Protein AF-A0A179G528-F1 (afdb_monomer_lite)

pLDDT: mean 75.56, std 23.36, range [28.17, 98.5]

Sequence (346 aa):
MASQLLRKSDIVSVAGIASIVPSKMVKKRRLSAPAGPSPSPPGAAVSSSETTTTDTPSPPTSSSTSIDAKLFERAEKLARMTMELKIHKVMMQTNDLARGYQELTRKMESNESFHKQHQERMEKIRSDILSTKENLQKHLQSTAGDGLDLREYQKEVVAVKSSMSDVRTLVDELVDKVDQLPTLAEAKAVLAGVTAQREACEAAAAVCEDHTALRTGQFTLDFYDVVLTSLEFCHKSIQTRIQETIKSTRRWHHDHKSTTLDDGKFTANYLKKQSKRDPRMAVYIQKALHRRIRRRGRASTPEPRSLEEFCRDVSWEDVTRTVEDVLVRRVEATVRSLSQSSRELP

Structure (mmCIF, N/CA/C/O backbone):
data_AF-A0A179G528-F1
#
_entry.id   AF-A0A179G528-F1
#
loop_
_atom_site.group_PDB
_atom_site.id
_atom_site.type_symbol
_atom_site.label_atom_id
_atom_site.label_alt_id
_atom_site.label_comp_id
_atom_site.label_asym_id
_atom_site.label_entity_id
_atom_site.label_seq_id
_atom_site.pdbx_PDB_ins_code
_atom_site.Cartn_x
_atom_site.Cartn_y
_atom_site.Cartn_z
_atom_site.occupancy
_atom_site.B_iso_or_equiv
_atom_site.auth_seq_id
_atom_site.auth_comp_id
_atom_site.auth_asym_id
_atom_site.auth_atom_id
_atom_site.pdbx_PDB_model_num
ATOM 1 N N . MET A 1 1 ? 38.687 -39.294 26.445 1.00 40.62 1 MET A N 1
ATOM 2 C CA . MET A 1 1 ? 39.887 -38.774 25.745 1.00 40.62 1 MET A CA 1
ATOM 3 C C . MET A 1 1 ? 39.428 -37.788 24.677 1.00 40.62 1 MET A C 1
ATOM 5 O O . MET A 1 1 ? 38.361 -38.035 24.138 1.00 40.62 1 MET A O 1
ATOM 9 N N . ALA A 1 2 ? 40.204 -36.724 24.411 1.00 40.81 2 ALA A N 1
ATOM 10 C CA . ALA A 1 2 ? 39.915 -35.606 23.485 1.00 40.81 2 ALA A CA 1
ATOM 11 C C . ALA A 1 2 ? 38.604 -34.831 23.800 1.00 40.81 2 ALA A C 1
ATOM 13 O O . ALA A 1 2 ? 37.513 -35.291 23.494 1.00 40.81 2 ALA A O 1
ATOM 14 N N . SER A 1 3 ? 38.615 -33.735 24.571 1.00 40.22 3 SER A N 1
ATOM 15 C CA . SER A 1 3 ? 39.191 -32.397 24.277 1.00 40.22 3 SER A CA 1
ATOM 16 C C . SER A 1 3 ? 38.466 -31.708 23.113 1.00 40.22 3 SER A C 1
ATOM 18 O O . SER A 1 3 ? 38.674 -32.048 21.957 1.00 40.22 3 SER A O 1
ATOM 20 N N . GLN A 1 4 ? 37.480 -30.852 23.399 1.00 44.62 4 GLN A N 1
ATOM 21 C CA . GLN A 1 4 ? 37.658 -29.394 23.546 1.00 44.62 4 GLN A CA 1
ATOM 22 C C . GLN A 1 4 ? 38.362 -28.720 22.357 1.00 44.62 4 GLN A C 1
ATOM 24 O O . GLN A 1 4 ? 39.576 -28.829 22.216 1.00 44.62 4 GLN A O 1
ATOM 29 N N . LEU A 1 5 ? 37.627 -27.878 21.622 1.00 50.41 5 LEU A N 1
ATOM 30 C CA . LEU A 1 5 ? 38.201 -26.683 21.001 1.00 50.41 5 LEU A CA 1
ATOM 31 C C . LEU A 1 5 ? 37.191 -25.527 21.014 1.00 50.41 5 LEU A C 1
ATOM 33 O O . LEU A 1 5 ? 36.008 -25.701 20.737 1.00 50.41 5 LEU A O 1
ATOM 37 N N . LEU A 1 6 ? 37.686 -24.351 21.397 1.00 45.53 6 LEU A N 1
ATOM 38 C CA . LEU A 1 6 ? 36.919 -23.184 21.821 1.00 45.53 6 LEU A CA 1
ATOM 39 C C . LEU A 1 6 ? 37.270 -21.982 20.928 1.00 45.53 6 LEU A C 1
ATOM 41 O O . LEU A 1 6 ? 38.420 -21.548 20.927 1.00 45.53 6 LEU A O 1
ATOM 45 N N . ARG A 1 7 ? 36.290 -21.411 20.217 1.00 51.66 7 ARG A N 1
ATOM 46 C CA . ARG A 1 7 ? 36.322 -20.061 19.604 1.00 51.66 7 ARG A CA 1
ATOM 47 C C . ARG A 1 7 ? 34.880 -19.529 19.684 1.00 51.66 7 ARG A C 1
ATOM 49 O O . ARG A 1 7 ? 34.000 -20.199 19.161 1.00 51.66 7 ARG A O 1
ATOM 56 N N . LYS A 1 8 ? 34.494 -18.547 20.513 1.00 45.19 8 LYS A N 1
ATOM 57 C CA . LYS A 1 8 ? 34.957 -17.150 20.718 1.00 45.19 8 LYS A CA 1
ATOM 58 C C . LYS A 1 8 ? 34.880 -16.279 19.453 1.00 45.19 8 LYS A C 1
ATOM 60 O O . LYS A 1 8 ? 35.194 -16.769 18.375 1.00 45.19 8 LYS A O 1
ATOM 65 N N . SER A 1 9 ? 34.502 -15.014 19.701 1.00 36.97 9 SER A N 1
ATOM 66 C CA . SER A 1 9 ? 34.316 -13.866 18.788 1.00 36.97 9 SER A CA 1
ATOM 67 C C . SER A 1 9 ? 33.169 -13.984 17.753 1.00 36.97 9 SER A C 1
ATOM 69 O O . SER A 1 9 ? 33.037 -15.006 17.095 1.00 36.97 9 SER A O 1
ATOM 71 N N . ASP A 1 10 ? 32.274 -13.001 17.555 1.00 39.12 10 ASP A N 1
ATOM 72 C CA . ASP A 1 10 ? 32.049 -11.725 18.264 1.00 39.12 10 ASP A CA 1
ATOM 73 C C . ASP A 1 10 ? 30.564 -11.314 18.270 1.00 39.12 10 ASP A C 1
ATOM 75 O O . ASP A 1 10 ? 29.828 -11.550 17.312 1.00 39.12 10 ASP A O 1
ATOM 79 N N . ILE A 1 11 ? 30.136 -10.646 19.347 1.00 39.56 11 ILE A N 1
ATOM 80 C CA . ILE A 1 11 ? 28.816 -10.008 19.461 1.00 39.56 11 ILE A CA 1
ATOM 81 C C . ILE A 1 11 ? 28.981 -8.526 19.114 1.00 39.56 11 ILE A C 1
ATOM 83 O O . ILE A 1 11 ? 29.415 -7.736 19.952 1.00 39.56 11 ILE A O 1
ATOM 87 N N . VAL A 1 12 ? 28.606 -8.130 17.896 1.00 44.34 12 VAL A N 1
ATOM 88 C CA . VAL A 1 12 ? 28.502 -6.706 17.540 1.00 44.34 12 VAL A CA 1
ATOM 89 C C . VAL A 1 12 ? 27.128 -6.191 17.958 1.00 44.34 12 VAL A C 1
ATOM 91 O O . VAL A 1 12 ? 26.107 -6.473 17.333 1.00 44.34 12 VAL A O 1
ATOM 94 N N . SER A 1 13 ? 27.120 -5.434 19.052 1.00 37.50 13 SER A N 1
ATOM 95 C CA . SER A 1 13 ? 25.942 -4.744 19.570 1.00 37.50 13 SER A CA 1
ATOM 96 C C . SER A 1 13 ? 25.556 -3.577 18.656 1.00 37.50 13 SER A C 1
ATOM 98 O O . SER A 1 13 ? 26.308 -2.609 18.540 1.00 37.50 13 SER A O 1
ATOM 100 N N . VAL A 1 14 ? 24.374 -3.636 18.037 1.00 41.28 14 VAL A N 1
ATOM 101 C CA . VAL A 1 14 ? 23.768 -2.480 17.355 1.00 41.28 14 VAL A CA 1
ATOM 102 C C . VAL A 1 14 ? 22.802 -1.803 18.323 1.00 41.28 14 VAL A C 1
ATOM 104 O O . VAL A 1 14 ? 21.618 -2.128 18.398 1.00 41.28 14 VAL A O 1
ATOM 107 N N . ALA A 1 15 ? 23.342 -0.868 19.101 1.00 38.69 15 ALA A N 1
ATOM 108 C CA . ALA A 1 15 ? 22.567 0.000 19.972 1.00 38.69 15 ALA A CA 1
ATOM 109 C C . ALA A 1 15 ? 22.149 1.283 19.233 1.00 38.69 15 ALA A C 1
ATOM 111 O O . ALA A 1 15 ? 22.990 1.982 18.674 1.00 38.69 15 ALA A O 1
ATOM 112 N N . GLY A 1 16 ? 20.860 1.627 19.320 1.00 33.53 16 GLY A N 1
ATOM 113 C CA . GLY A 1 16 ? 20.329 2.945 18.956 1.00 33.53 16 GLY A CA 1
ATOM 114 C C . GLY A 1 16 ? 19.601 3.015 17.610 1.00 33.53 16 GLY A C 1
ATOM 115 O O . GLY A 1 16 ? 20.216 3.017 16.554 1.00 33.53 16 GLY A O 1
ATOM 116 N N . ILE A 1 17 ? 18.277 3.193 17.649 1.00 40.16 17 ILE A N 1
ATOM 117 C CA . ILE A 1 17 ? 17.610 4.511 17.575 1.00 40.16 17 ILE A CA 1
ATOM 118 C C . ILE A 1 17 ? 16.098 4.263 17.721 1.00 40.16 17 ILE A C 1
ATOM 120 O O . ILE A 1 17 ? 15.436 3.790 16.803 1.00 40.16 17 ILE A O 1
ATOM 124 N N . ALA A 1 18 ? 15.544 4.597 18.887 1.00 38.84 18 ALA A N 1
ATOM 125 C CA . ALA A 1 18 ? 14.106 4.778 19.094 1.00 38.84 18 ALA A CA 1
ATOM 126 C C . ALA A 1 18 ? 13.901 5.671 20.327 1.00 38.84 18 ALA A C 1
ATOM 128 O O . ALA A 1 18 ? 13.707 5.196 21.444 1.00 38.84 18 ALA A O 1
ATOM 129 N N . SER A 1 19 ? 14.015 6.986 20.130 1.00 39.97 19 SER A N 1
ATOM 130 C CA . SER A 1 19 ? 13.745 7.966 21.184 1.00 39.97 19 SER A CA 1
ATOM 131 C C . SER A 1 19 ? 12.245 7.993 21.482 1.00 39.97 19 SER A C 1
ATOM 133 O O . SER A 1 19 ? 11.462 8.498 20.678 1.00 39.97 19 SER A O 1
ATOM 135 N N . ILE A 1 20 ? 11.838 7.443 22.628 1.00 41.81 20 ILE A N 1
ATOM 136 C CA . ILE A 1 20 ? 10.483 7.607 23.164 1.00 41.81 20 ILE A CA 1
ATOM 137 C C . ILE A 1 20 ? 10.551 8.607 24.315 1.00 41.81 20 ILE A C 1
ATOM 139 O O . ILE A 1 20 ? 11.218 8.390 25.326 1.00 41.81 20 ILE A O 1
ATOM 143 N N . VAL A 1 21 ? 9.846 9.722 24.134 1.00 44.84 21 VAL A N 1
ATOM 144 C CA . VAL A 1 21 ? 9.767 10.833 25.086 1.00 44.84 21 VAL A CA 1
ATOM 145 C C . VAL A 1 21 ? 9.200 10.347 26.431 1.00 44.84 21 VAL A C 1
ATOM 147 O O . VAL A 1 21 ? 8.114 9.762 26.447 1.00 44.84 21 VAL A O 1
ATOM 150 N N . PRO A 1 22 ? 9.856 10.624 27.575 1.00 40.09 22 PRO A N 1
ATOM 151 C CA . PRO A 1 22 ? 9.298 10.302 28.882 1.00 40.09 22 PRO A CA 1
ATOM 152 C C . PRO A 1 22 ? 8.120 11.234 29.191 1.00 40.09 22 PRO A C 1
ATOM 154 O O . PRO A 1 22 ? 8.294 12.403 29.547 1.00 40.09 22 PRO A O 1
ATOM 157 N N . SER A 1 23 ? 6.898 10.712 29.061 1.00 39.03 23 SER A N 1
ATOM 158 C CA . SER A 1 23 ? 5.691 11.439 29.457 1.00 39.03 23 SER A CA 1
ATOM 159 C C . SER A 1 23 ? 5.701 11.672 30.971 1.00 39.03 23 SER A C 1
ATOM 161 O O . SER A 1 23 ? 5.813 10.734 31.764 1.00 39.03 23 SER A O 1
ATOM 163 N N . LYS A 1 24 ? 5.652 12.944 31.380 1.00 40.12 24 LYS A N 1
ATOM 164 C CA . LYS A 1 24 ? 5.907 13.366 32.763 1.00 40.12 24 LYS A CA 1
ATOM 165 C C . LYS A 1 24 ? 4.856 12.801 33.722 1.00 40.12 24 LYS A C 1
ATOM 167 O O . LYS A 1 24 ? 3.661 13.041 33.558 1.00 40.12 24 LYS A O 1
ATOM 172 N N . MET A 1 25 ? 5.314 12.136 34.785 1.00 40.50 25 MET A N 1
ATOM 173 C CA . MET A 1 25 ? 4.463 11.696 35.894 1.00 40.50 25 MET A CA 1
ATOM 174 C C . MET A 1 25 ? 3.761 12.890 36.554 1.00 40.50 25 MET A C 1
ATOM 176 O O . MET A 1 25 ? 4.361 13.631 37.337 1.00 40.50 25 MET A O 1
ATOM 180 N N . VAL A 1 26 ? 2.463 13.048 36.300 1.00 38.59 26 VAL A N 1
ATOM 181 C CA . VAL A 1 26 ? 1.625 13.990 37.047 1.00 38.59 26 VAL A CA 1
ATOM 182 C C . VAL A 1 26 ? 1.403 13.430 38.454 1.00 38.59 26 VAL A C 1
ATOM 184 O O . VAL A 1 26 ? 0.552 12.567 38.667 1.00 38.59 26 VAL A O 1
ATOM 187 N N . LYS A 1 27 ? 2.156 13.948 39.436 1.00 49.03 27 LYS A N 1
ATOM 188 C CA . LYS A 1 27 ? 1.890 13.757 40.873 1.00 49.03 27 LYS A CA 1
ATOM 189 C C . LYS A 1 27 ? 0.546 14.398 41.239 1.00 49.03 27 LYS A C 1
ATOM 191 O O . LYS A 1 27 ? 0.488 15.519 41.745 1.00 49.03 27 LYS A O 1
ATOM 196 N N . LYS A 1 28 ? -0.554 13.688 40.986 1.00 38.75 28 LYS A N 1
ATOM 197 C CA . LYS A 1 28 ? -1.896 14.127 41.375 1.00 38.75 28 LYS A CA 1
ATOM 198 C C . LYS A 1 28 ? -2.074 13.881 42.876 1.00 38.75 28 LYS A C 1
ATOM 200 O O . LYS A 1 28 ? -2.350 12.761 43.297 1.00 38.75 28 LYS A O 1
ATOM 205 N N . ARG A 1 29 ? -1.873 14.937 43.677 1.00 41.38 29 ARG A N 1
ATOM 206 C CA . ARG A 1 29 ? -2.201 14.970 45.114 1.00 41.38 29 ARG A CA 1
ATOM 207 C C . ARG A 1 29 ? -3.609 14.395 45.314 1.00 41.38 29 ARG A C 1
ATOM 209 O O . ARG A 1 29 ? -4.565 14.954 44.779 1.00 41.38 29 ARG A O 1
ATOM 216 N N . ARG A 1 30 ? -3.742 13.305 46.074 1.00 38.69 30 ARG A N 1
ATOM 217 C CA . ARG A 1 30 ? -5.044 12.872 46.591 1.00 38.69 30 ARG A CA 1
ATOM 218 C C . ARG A 1 30 ? -5.291 13.563 47.924 1.00 38.69 30 ARG A C 1
ATOM 220 O O . ARG A 1 30 ? -4.516 13.398 48.860 1.00 38.69 30 ARG A O 1
ATOM 227 N N . LEU A 1 31 ? -6.354 14.359 47.952 1.00 35.50 31 LEU A N 1
ATOM 228 C CA . LEU A 1 31 ? -6.952 14.897 49.166 1.00 35.50 31 LEU A CA 1
ATOM 229 C C . LEU A 1 31 ? -7.658 13.775 49.943 1.00 35.50 31 LEU A C 1
ATOM 231 O O . LEU A 1 31 ? -8.072 12.768 49.365 1.00 35.50 31 LEU A O 1
ATOM 235 N N . SER A 1 32 ? -7.764 13.977 51.250 1.00 45.88 32 SER A N 1
ATOM 236 C CA . SER A 1 32 ? -8.315 13.054 52.243 1.00 45.88 32 SER A CA 1
ATOM 237 C C . SER A 1 32 ? -9.825 12.827 52.099 1.00 45.88 32 SER A C 1
ATOM 239 O O . SER A 1 32 ? -10.557 13.774 51.825 1.00 45.88 32 SER A O 1
ATOM 241 N N . ALA A 1 33 ? -10.292 11.607 52.387 1.00 37.06 33 ALA A N 1
ATOM 242 C CA . ALA A 1 33 ? -11.662 11.271 52.817 1.00 37.06 33 ALA A CA 1
ATOM 243 C C . ALA A 1 33 ? -11.648 9.851 53.458 1.00 37.06 33 ALA A C 1
ATOM 245 O O . ALA A 1 33 ? -10.638 9.157 53.314 1.00 37.06 33 ALA A O 1
ATOM 246 N N . PRO A 1 34 ? -12.664 9.435 54.239 1.00 42.09 34 PRO A N 1
ATOM 247 C CA . PRO A 1 34 ? -12.419 8.956 55.602 1.00 42.09 34 PRO A CA 1
ATOM 248 C C . PRO A 1 34 ? -12.374 7.429 55.767 1.00 42.09 34 PRO A C 1
ATOM 250 O O . PRO A 1 34 ? -12.892 6.673 54.948 1.00 42.09 34 PRO A O 1
ATOM 253 N N . ALA A 1 35 ? -11.790 6.982 56.883 1.00 41.09 35 ALA A N 1
ATOM 254 C CA . ALA A 1 35 ? -11.783 5.580 57.290 1.00 41.09 35 ALA A CA 1
ATOM 255 C C . ALA A 1 35 ? -13.168 5.135 57.800 1.00 41.09 35 ALA A C 1
ATOM 257 O O . ALA A 1 35 ? -13.710 5.728 58.732 1.00 41.09 35 ALA A O 1
ATOM 258 N N . GLY A 1 36 ? -13.714 4.072 57.204 1.00 33.41 36 GLY A N 1
ATOM 259 C CA . GLY A 1 36 ? -14.852 3.318 57.742 1.00 33.41 36 GLY A CA 1
ATOM 260 C C . GLY A 1 36 ? -14.381 2.153 58.631 1.00 33.41 36 GLY A C 1
ATOM 261 O O . GLY A 1 36 ? -13.267 1.663 58.435 1.00 33.41 36 GLY A O 1
ATOM 262 N N . PRO A 1 37 ? -15.188 1.705 59.610 1.00 47.19 37 PRO A N 1
ATOM 263 C CA . PRO A 1 37 ? -14.759 0.725 60.608 1.00 47.19 37 PRO A CA 1
ATOM 264 C C . PRO A 1 37 ? -14.758 -0.720 60.082 1.00 47.19 37 PRO A C 1
ATOM 266 O O . PRO A 1 37 ? -15.692 -1.149 59.407 1.00 47.19 37 PRO A O 1
ATOM 269 N N . SER A 1 38 ? -13.737 -1.490 60.470 1.00 38.28 38 SER A N 1
ATOM 270 C CA . SER A 1 38 ? -13.685 -2.952 60.312 1.00 38.28 38 SER A CA 1
ATOM 271 C C . SER A 1 38 ? -14.146 -3.650 61.601 1.00 38.28 38 SER A C 1
ATOM 273 O O . SER A 1 38 ? -13.770 -3.191 62.681 1.00 38.28 38 SER A O 1
ATOM 275 N N . PRO A 1 39 ? -14.906 -4.760 61.529 1.00 45.81 39 PRO A N 1
ATOM 276 C CA . PRO A 1 39 ? -15.220 -5.598 62.688 1.00 45.81 39 PRO A CA 1
ATOM 277 C C . PRO A 1 39 ? -14.053 -6.527 63.098 1.00 45.81 39 PRO A C 1
ATOM 279 O O . PRO A 1 39 ? -13.103 -6.726 62.340 1.00 45.81 39 PRO A O 1
ATOM 282 N N . SER A 1 40 ? -14.149 -7.052 64.326 1.00 43.50 40 SER A N 1
ATOM 283 C CA . SER A 1 40 ? -13.097 -7.696 65.145 1.00 43.50 40 SER A CA 1
ATOM 284 C C . SER A 1 40 ? -12.765 -9.166 64.801 1.00 43.50 40 SER A C 1
ATOM 286 O O . SER A 1 40 ? -13.459 -9.785 63.994 1.00 43.50 40 SER A O 1
ATOM 288 N N . PRO A 1 41 ? -11.732 -9.759 65.444 1.00 48.97 41 PRO A N 1
ATOM 289 C CA . PRO A 1 41 ? -11.989 -10.677 66.580 1.00 48.97 41 PRO A CA 1
ATOM 290 C C . PRO A 1 41 ? -11.006 -10.508 67.783 1.00 48.97 41 PRO A C 1
ATOM 292 O O . PRO A 1 41 ? -10.099 -9.681 67.701 1.00 48.97 41 PRO A O 1
ATOM 295 N N . PRO A 1 42 ? -11.206 -11.200 68.935 1.00 48.00 42 PRO A N 1
ATOM 296 C CA . PRO A 1 42 ? -10.698 -10.751 70.244 1.00 48.00 42 PRO A CA 1
ATOM 297 C C . PRO A 1 42 ? -9.454 -11.489 70.789 1.00 48.00 42 PRO A C 1
ATOM 299 O O . PRO A 1 42 ? -9.209 -12.647 70.461 1.00 48.00 42 PRO A O 1
ATOM 302 N N . GLY A 1 43 ? -8.737 -10.849 71.724 1.00 34.62 43 GLY A N 1
ATOM 303 C CA . GLY A 1 43 ? -7.673 -11.460 72.535 1.00 34.62 43 GLY A CA 1
ATOM 304 C C . GLY A 1 43 ? -7.113 -10.510 73.610 1.00 34.62 43 GLY A C 1
ATOM 305 O O . GLY A 1 43 ? -7.068 -9.307 73.378 1.00 34.62 43 GLY A O 1
ATOM 306 N N . ALA A 1 44 ? -6.667 -11.079 74.743 1.00 34.72 44 ALA A N 1
ATOM 307 C CA . ALA A 1 44 ? -6.260 -10.432 76.012 1.00 34.72 44 ALA A CA 1
ATOM 308 C C . ALA A 1 44 ? -7.416 -9.720 76.774 1.00 34.72 44 ALA A C 1
ATOM 310 O O . ALA A 1 44 ? -8.148 -8.937 76.184 1.00 34.72 44 ALA A O 1
ATOM 311 N N . ALA A 1 45 ? -7.768 -10.039 78.030 1.00 38.56 45 ALA A N 1
ATOM 312 C CA . ALA A 1 45 ? -7.015 -10.297 79.279 1.00 38.56 45 ALA A CA 1
ATOM 313 C C . ALA A 1 45 ? -6.663 -9.016 80.070 1.00 38.56 45 ALA A C 1
ATOM 315 O O . ALA A 1 45 ? -6.545 -7.947 79.485 1.00 38.56 45 ALA A O 1
ATOM 316 N N . VAL A 1 46 ? -6.462 -9.176 81.393 1.00 38.44 46 VAL A N 1
ATOM 317 C CA . VAL A 1 46 ? -6.309 -8.129 82.440 1.00 38.44 46 VAL A CA 1
ATOM 318 C C . VAL A 1 46 ? -7.664 -7.464 82.788 1.00 38.44 46 VAL A C 1
ATOM 320 O O . VAL A 1 46 ? -8.224 -6.740 81.980 1.00 38.44 46 VAL A O 1
ATOM 323 N N . SER A 1 47 ? -8.375 -7.838 83.862 1.00 34.44 47 SER A N 1
ATOM 324 C CA . SER A 1 47 ? -8.069 -7.784 85.312 1.00 34.44 47 SER A CA 1
ATOM 325 C C . SER A 1 47 ? -8.167 -6.380 85.920 1.00 34.44 47 SER A C 1
ATOM 327 O O . SER A 1 47 ? -7.296 -5.553 85.674 1.00 34.44 47 SER A O 1
ATOM 329 N N . SER A 1 48 ? -9.170 -6.165 86.783 1.00 33.03 48 SER A N 1
ATOM 330 C CA . SER A 1 48 ? -8.970 -5.787 88.197 1.00 33.03 48 SER A CA 1
ATOM 331 C C . SER A 1 48 ? -10.294 -5.725 88.979 1.00 33.03 48 SER A C 1
ATOM 333 O O . SER A 1 48 ? -11.365 -5.581 88.393 1.00 33.03 48 SER A O 1
ATOM 335 N N . SER A 1 49 ? -10.175 -5.895 90.298 1.00 37.00 49 SER A N 1
ATOM 336 C CA . SER A 1 49 ? -11.206 -5.900 91.357 1.00 37.00 49 SER A CA 1
ATOM 337 C C . SER A 1 49 ? -11.965 -4.542 91.476 1.00 37.00 49 SER A C 1
ATOM 339 O O . SER A 1 49 ? -11.641 -3.608 90.752 1.00 37.00 49 SER A O 1
ATOM 341 N N . GLU A 1 50 ? -12.975 -4.318 92.336 1.00 38.12 50 GLU A N 1
ATOM 342 C CA . GLU A 1 50 ? -13.100 -4.771 93.734 1.00 38.12 50 GLU A CA 1
ATOM 343 C C . GLU A 1 50 ? -14.482 -4.470 94.374 1.00 38.12 50 GLU A C 1
ATOM 345 O O . GLU A 1 50 ? -15.049 -3.413 94.116 1.00 38.12 50 GLU A O 1
ATOM 350 N N . THR A 1 51 ? -14.940 -5.336 95.303 1.00 35.22 51 THR A N 1
ATOM 351 C CA . THR A 1 51 ? -15.955 -5.091 96.380 1.00 35.22 51 THR A CA 1
ATOM 352 C C . THR A 1 51 ? -17.405 -4.679 95.988 1.00 35.22 51 THR A C 1
ATOM 354 O O . THR A 1 51 ? -17.647 -4.118 94.932 1.00 35.22 51 THR A O 1
ATOM 357 N N . THR A 1 52 ? -18.479 -4.960 96.754 1.00 31.50 52 THR A N 1
ATOM 358 C CA . THR A 1 52 ? -18.613 -5.295 98.195 1.00 31.50 52 THR A CA 1
ATOM 359 C C . THR A 1 52 ? -19.904 -6.094 98.505 1.00 31.50 52 THR A C 1
ATOM 361 O O . THR A 1 52 ? -20.857 -6.052 97.734 1.00 31.50 52 THR A O 1
ATOM 364 N N . THR A 1 53 ? -19.948 -6.715 99.696 1.00 34.28 53 THR A N 1
ATOM 365 C CA . THR A 1 53 ? -21.138 -7.116 100.497 1.00 34.28 53 THR A CA 1
ATOM 366 C C . THR A 1 53 ? -22.186 -8.070 99.905 1.00 34.28 53 THR A C 1
ATOM 368 O O . THR A 1 53 ? -23.168 -7.668 99.287 1.00 34.28 53 THR A O 1
ATOM 371 N N . THR A 1 54 ? -22.059 -9.338 100.299 1.00 44.31 54 THR A N 1
ATOM 372 C CA . THR A 1 54 ? -23.181 -10.189 100.723 1.00 44.31 54 THR A CA 1
ATOM 373 C C . THR A 1 54 ? -23.922 -9.559 101.906 1.00 44.31 54 THR A C 1
ATOM 375 O O . THR A 1 54 ? -23.268 -9.202 102.882 1.00 44.31 54 THR A O 1
ATOM 378 N N . ASP A 1 55 ? -25.257 -9.540 101.882 1.00 35.72 55 ASP A N 1
ATOM 379 C CA . ASP A 1 55 ? -26.063 -9.699 103.101 1.00 35.72 55 ASP A CA 1
ATOM 380 C C . ASP A 1 55 ? -27.469 -10.246 102.777 1.00 35.72 55 ASP A C 1
ATOM 382 O O . ASP A 1 55 ? -27.953 -10.096 101.654 1.00 35.72 55 ASP A O 1
ATOM 386 N N . THR A 1 56 ? -28.106 -10.932 103.731 1.00 55.12 56 THR A N 1
ATOM 387 C CA . THR A 1 56 ? -29.392 -11.646 103.544 1.00 55.12 56 THR A CA 1
ATOM 388 C C . THR A 1 56 ? -30.471 -11.081 104.464 1.00 55.12 56 THR A C 1
ATOM 390 O O . THR A 1 56 ? -30.230 -10.969 105.663 1.00 55.12 56 THR A O 1
ATOM 393 N N . PRO A 1 57 ? -31.685 -10.797 103.953 1.00 48.81 57 PRO A N 1
ATOM 394 C CA . PRO A 1 57 ? -32.869 -11.280 104.679 1.00 48.81 57 PRO A CA 1
ATOM 395 C C . PRO A 1 57 ? -34.093 -11.651 103.804 1.00 48.81 57 PRO A C 1
ATOM 397 O O . PRO A 1 57 ? -34.550 -10.880 102.964 1.00 48.81 57 PRO A O 1
ATOM 400 N N . SER A 1 58 ? -34.706 -12.803 104.104 1.00 46.66 58 SER A N 1
ATOM 401 C CA . SER A 1 58 ? -36.170 -13.038 103.997 1.00 46.66 58 SER A CA 1
ATOM 402 C C . SER A 1 58 ? -36.906 -12.195 105.073 1.00 46.66 58 SER A C 1
ATOM 404 O O . SER A 1 58 ? -36.207 -11.716 105.966 1.00 46.66 58 SER A O 1
ATOM 406 N N . PRO A 1 59 ? -38.256 -12.045 105.148 1.00 68.31 59 PRO A N 1
ATOM 407 C CA . PRO A 1 59 ? -39.377 -12.763 104.500 1.00 68.31 59 PRO A CA 1
ATOM 408 C C . PRO A 1 59 ? -40.331 -11.716 103.815 1.00 68.31 59 PRO A C 1
ATOM 410 O O . PRO A 1 59 ? -39.776 -10.739 103.316 1.00 68.31 59 PRO A O 1
ATOM 413 N N . PRO A 1 60 ? -41.694 -11.781 103.755 1.00 57.38 60 PRO A N 1
ATOM 414 C CA . PRO A 1 60 ? -42.665 -12.838 104.082 1.00 57.38 60 PRO A CA 1
ATOM 415 C C . PRO A 1 60 ? -43.774 -13.122 103.038 1.00 57.38 60 PRO A C 1
ATOM 417 O O . PRO A 1 60 ? -43.989 -12.406 102.065 1.00 57.38 60 PRO A O 1
ATOM 420 N N . THR A 1 61 ? -44.552 -14.170 103.319 1.00 61.28 61 THR A N 1
ATOM 421 C CA . THR A 1 61 ? -45.817 -14.533 102.659 1.00 61.28 61 THR A CA 1
ATOM 422 C C . THR A 1 61 ? -46.984 -13.665 103.155 1.00 61.28 61 THR A C 1
ATOM 424 O O . THR A 1 61 ? -47.200 -13.638 104.366 1.00 61.28 61 THR A O 1
ATOM 427 N N . SER A 1 62 ? -47.782 -13.049 102.260 1.00 51.78 62 SER A N 1
ATOM 428 C CA . SER A 1 62 ? -49.276 -13.009 102.277 1.00 51.78 62 SER A CA 1
ATOM 429 C C . SER A 1 62 ? -49.898 -11.914 101.379 1.00 51.78 62 SER A C 1
ATOM 431 O O . SER A 1 62 ? -49.490 -10.760 101.415 1.00 51.78 62 SER A O 1
ATOM 433 N N . SER A 1 63 ? -50.969 -12.282 100.658 1.00 51.69 63 SER A N 1
ATOM 434 C CA . SER A 1 63 ? -52.027 -11.414 100.080 1.00 51.69 63 SER A CA 1
ATOM 435 C C . SER A 1 63 ? -51.643 -10.216 99.174 1.00 51.69 63 SER A C 1
ATOM 437 O O . SER A 1 63 ? -51.730 -9.066 99.600 1.00 51.69 63 SER A O 1
ATOM 439 N N . SER A 1 64 ? -51.382 -10.459 97.877 1.00 50.00 64 SER A N 1
ATOM 440 C CA . SER A 1 64 ? -51.250 -9.396 96.845 1.00 50.00 64 SER A CA 1
ATOM 441 C C . SER A 1 64 ? -51.738 -9.759 95.426 1.00 50.00 64 SER A C 1
ATOM 443 O O . SER A 1 64 ? -51.384 -9.076 94.464 1.00 50.00 64 SER A O 1
ATOM 445 N N . THR A 1 65 ? -52.587 -10.782 95.255 1.00 55.44 65 THR A N 1
ATOM 446 C CA . THR A 1 65 ? -52.914 -11.375 93.932 1.00 55.44 65 THR A CA 1
ATOM 447 C C . THR A 1 65 ? -53.483 -10.417 92.869 1.00 55.44 65 THR A C 1
ATOM 449 O O . THR A 1 65 ? -53.447 -10.745 91.685 1.00 55.44 65 THR A O 1
ATOM 452 N N . SER A 1 66 ? -53.980 -9.231 93.241 1.00 55.53 66 SER A N 1
ATOM 453 C CA . SER A 1 66 ? -54.467 -8.204 92.301 1.00 55.53 66 SER A CA 1
ATOM 454 C C . SER A 1 66 ? -53.427 -7.145 91.898 1.00 55.53 66 SER A C 1
ATOM 456 O O . SER A 1 66 ? -53.611 -6.471 90.882 1.00 55.53 66 SER A O 1
ATOM 458 N N . ILE A 1 67 ? -52.340 -6.986 92.662 1.00 60.53 67 ILE A N 1
ATOM 459 C CA . ILE A 1 67 ? -51.264 -6.021 92.372 1.00 60.53 67 ILE A CA 1
ATOM 460 C C . ILE A 1 67 ? -50.264 -6.642 91.388 1.00 60.53 67 ILE A C 1
ATOM 462 O O . ILE A 1 67 ? -49.874 -5.994 90.412 1.00 60.53 67 ILE A O 1
ATOM 466 N N . ASP A 1 68 ? -49.942 -7.925 91.574 1.00 70.12 68 ASP A N 1
ATOM 467 C CA . ASP A 1 68 ? -49.028 -8.673 90.705 1.00 70.12 68 ASP A CA 1
ATOM 468 C C . ASP A 1 68 ? -49.531 -8.781 89.257 1.00 70.12 68 ASP A C 1
ATOM 470 O O . ASP A 1 68 ? -48.743 -8.655 88.322 1.00 70.12 68 ASP A O 1
ATOM 474 N N . ALA A 1 69 ? -50.846 -8.910 89.039 1.00 80.94 69 ALA A N 1
ATOM 475 C CA . ALA A 1 69 ? -51.425 -9.011 87.695 1.00 80.94 69 ALA A CA 1
ATOM 476 C C . ALA A 1 69 ? -51.107 -7.788 86.805 1.00 80.94 69 ALA A C 1
ATOM 478 O O . ALA A 1 69 ? -50.753 -7.942 85.636 1.00 80.94 69 ALA A O 1
ATOM 479 N N . LYS A 1 70 ? -51.161 -6.570 87.365 1.00 84.81 70 LYS A N 1
ATOM 480 C CA . LYS A 1 70 ? -50.847 -5.325 86.634 1.00 84.81 70 LYS A CA 1
ATOM 481 C C . LYS A 1 70 ? -49.347 -5.153 86.385 1.00 84.81 70 LYS A C 1
ATOM 483 O O . LYS A 1 70 ? -48.949 -4.596 85.361 1.00 84.81 70 LYS A O 1
ATOM 488 N N . LEU A 1 71 ? -48.508 -5.620 87.313 1.00 89.94 71 LEU A N 1
ATOM 489 C CA . LEU A 1 71 ? -47.055 -5.650 87.124 1.00 89.94 71 LEU A CA 1
ATOM 490 C C . LEU A 1 71 ? -46.669 -6.656 86.033 1.00 89.94 71 LEU A C 1
ATOM 492 O O . LEU A 1 71 ? -45.846 -6.332 85.177 1.00 89.94 71 LEU A O 1
ATOM 496 N N . PHE A 1 72 ? -47.317 -7.823 86.011 1.00 91.56 72 PHE A N 1
ATOM 497 C CA . PHE A 1 72 ? -47.126 -8.846 84.988 1.00 91.56 72 PHE A CA 1
ATOM 498 C C . PHE A 1 72 ? -47.542 -8.350 83.597 1.00 91.56 72 PHE A C 1
ATOM 500 O O . PHE A 1 72 ? -46.737 -8.419 82.674 1.00 91.56 72 PHE A O 1
ATOM 507 N N . GLU A 1 73 ? -48.727 -7.747 83.448 1.00 92.94 73 GLU A N 1
ATOM 508 C CA . GLU A 1 73 ? -49.179 -7.150 82.177 1.00 92.94 73 GLU A CA 1
ATOM 509 C C . GLU A 1 73 ? -48.192 -6.080 81.663 1.00 92.94 73 GLU A C 1
ATOM 511 O O . GLU A 1 73 ? -47.853 -6.031 80.475 1.00 92.94 73 GLU A O 1
ATOM 516 N N . ARG A 1 74 ? -47.659 -5.243 82.566 1.00 94.06 74 ARG A N 1
ATOM 517 C CA . ARG A 1 74 ? -46.641 -4.236 82.231 1.00 94.06 74 ARG A CA 1
ATOM 518 C C . ARG A 1 74 ? -45.317 -4.874 81.800 1.00 94.06 74 ARG A C 1
ATOM 520 O O . ARG A 1 74 ? -44.714 -4.398 80.836 1.00 94.06 74 ARG A O 1
ATOM 527 N N . ALA A 1 75 ? -44.868 -5.926 82.483 1.00 94.81 75 ALA A N 1
ATOM 528 C CA . ALA A 1 75 ? -43.661 -6.671 82.128 1.00 94.81 75 ALA A CA 1
ATOM 529 C C . ALA A 1 75 ? -43.816 -7.387 80.776 1.00 94.81 75 ALA A C 1
ATOM 531 O O . ALA A 1 75 ? -42.920 -7.321 79.937 1.00 94.81 75 ALA A O 1
ATOM 532 N N . GLU A 1 76 ? -44.977 -7.985 80.518 1.00 94.38 76 GLU A N 1
ATOM 533 C CA . GLU A 1 76 ? -45.310 -8.657 79.262 1.00 94.38 76 GLU A CA 1
ATOM 534 C C . GLU A 1 76 ? -45.374 -7.660 78.088 1.00 94.38 76 GLU A C 1
ATOM 536 O O . GLU A 1 76 ? -44.816 -7.906 77.016 1.00 94.38 76 GLU A O 1
ATOM 541 N N . LYS A 1 77 ? -45.968 -6.475 78.296 1.00 96.88 77 LYS A N 1
ATOM 542 C CA . LYS A 1 77 ? -45.949 -5.373 77.319 1.00 96.88 77 LYS A CA 1
ATOM 543 C C . LYS A 1 77 ? -44.529 -4.869 77.041 1.00 96.88 77 LYS A C 1
ATOM 545 O O . LYS A 1 77 ? -44.192 -4.613 75.885 1.00 96.88 77 LYS A O 1
ATOM 550 N N . LEU A 1 78 ? -43.686 -4.754 78.070 1.00 97.00 78 LEU A N 1
ATOM 551 C CA . LEU A 1 78 ? -42.278 -4.377 77.909 1.00 97.00 78 LEU A CA 1
ATOM 552 C C . LEU A 1 78 ? -41.488 -5.457 77.152 1.00 97.00 78 LEU A C 1
ATOM 554 O O . LEU A 1 78 ? -40.666 -5.123 76.297 1.00 97.00 78 LEU A O 1
ATOM 558 N N . ALA A 1 79 ? -41.763 -6.738 77.412 1.00 96.81 79 ALA A N 1
ATOM 559 C CA . ALA A 1 79 ? -41.165 -7.865 76.702 1.00 96.81 79 ALA A CA 1
ATOM 560 C C . ALA A 1 79 ? -41.558 -7.873 75.215 1.00 96.81 79 ALA A C 1
ATOM 562 O O . ALA A 1 79 ? -40.670 -7.986 74.368 1.00 96.81 79 ALA A O 1
ATOM 563 N N . ARG A 1 80 ? -42.843 -7.648 74.889 1.00 97.31 80 ARG A N 1
ATOM 564 C CA . ARG A 1 80 ? -43.328 -7.461 73.506 1.00 97.31 80 ARG A CA 1
ATOM 565 C C . ARG A 1 80 ? -42.597 -6.322 72.794 1.00 97.31 80 ARG A C 1
ATOM 567 O O . ARG A 1 80 ? -41.955 -6.561 71.777 1.00 97.31 80 ARG A O 1
ATOM 574 N N . MET A 1 81 ? -42.580 -5.123 73.379 1.00 97.81 81 MET A N 1
ATOM 575 C CA . MET A 1 81 ? -41.886 -3.962 72.800 1.00 97.81 81 MET A CA 1
ATOM 576 C C . MET A 1 81 ? -40.375 -4.213 72.621 1.00 97.81 81 MET A C 1
ATOM 578 O O . MET A 1 81 ? -39.779 -3.831 71.615 1.00 97.81 81 MET A O 1
ATOM 582 N N . THR A 1 82 ? -39.740 -4.905 73.572 1.00 97.69 82 THR A N 1
ATOM 583 C CA . THR A 1 82 ? -38.321 -5.293 73.480 1.00 97.69 82 THR A CA 1
ATOM 584 C C . THR A 1 82 ? -38.079 -6.309 72.361 1.00 97.69 82 THR A C 1
ATOM 586 O O . THR A 1 82 ? -37.050 -6.248 71.686 1.00 97.69 82 THR A O 1
ATOM 589 N N . MET A 1 83 ? -39.008 -7.243 72.147 1.00 97.69 83 MET A N 1
ATOM 590 C CA . MET A 1 83 ? -38.954 -8.212 71.053 1.00 97.69 83 MET A CA 1
ATOM 591 C C . MET A 1 83 ? -39.142 -7.529 69.695 1.00 97.69 83 MET A C 1
ATOM 593 O O . MET A 1 83 ? -38.345 -7.773 68.795 1.00 97.69 83 MET A O 1
ATOM 597 N N . GLU A 1 84 ? -40.106 -6.618 69.562 1.00 97.69 84 GLU A N 1
ATOM 598 C CA . GLU A 1 84 ? -40.327 -5.817 68.350 1.00 97.69 84 GLU A CA 1
ATOM 599 C C . GLU A 1 84 ? -39.094 -4.977 67.983 1.00 97.69 84 GLU A C 1
ATOM 601 O O . GLU A 1 84 ? -38.638 -5.018 66.841 1.00 97.69 84 GLU A O 1
ATOM 606 N N . LEU A 1 85 ? -38.477 -4.294 68.957 1.00 97.69 85 LEU A N 1
ATOM 607 C CA . LEU A 1 85 ? -37.228 -3.548 68.750 1.00 97.69 85 LEU A CA 1
ATOM 608 C C . LEU A 1 85 ? -36.070 -4.458 68.306 1.00 97.69 85 LEU A C 1
ATOM 610 O O . LEU A 1 85 ? -35.290 -4.083 67.426 1.00 97.69 85 LEU A O 1
ATOM 614 N N . LYS A 1 86 ? -35.958 -5.668 68.873 1.00 97.81 86 LYS A N 1
ATOM 615 C CA . LYS A 1 86 ? -34.964 -6.669 68.448 1.00 97.81 86 LYS A CA 1
ATOM 616 C C . LYS A 1 86 ? -35.232 -7.164 67.024 1.00 97.81 86 LYS A C 1
ATOM 618 O O . LYS A 1 86 ? -34.293 -7.216 66.235 1.00 97.81 86 LYS A O 1
ATOM 623 N N . ILE A 1 87 ? -36.485 -7.467 66.676 1.00 98.12 87 ILE A N 1
ATOM 624 C CA . ILE A 1 87 ? -36.889 -7.880 65.322 1.00 98.12 87 ILE A CA 1
ATOM 625 C C . ILE A 1 87 ? -36.581 -6.769 64.317 1.00 98.12 87 ILE A C 1
ATOM 627 O O . ILE A 1 87 ? -35.965 -7.038 63.290 1.00 98.12 87 ILE A O 1
ATOM 631 N N . HIS A 1 88 ? -36.924 -5.516 64.625 1.00 98.06 88 HIS A N 1
ATOM 632 C CA . HIS A 1 88 ? -36.640 -4.382 63.746 1.00 98.06 88 HIS A CA 1
ATOM 633 C C . HIS A 1 88 ? -35.130 -4.178 63.544 1.00 98.06 88 HIS A C 1
ATOM 635 O O . HIS A 1 88 ? -34.683 -3.944 62.422 1.00 98.06 88 HIS A O 1
ATOM 641 N N . LYS A 1 89 ? -34.323 -4.337 64.604 1.00 98.19 89 LYS A N 1
ATOM 642 C CA . LYS A 1 89 ? -32.857 -4.293 64.508 1.00 98.19 89 LYS A CA 1
ATOM 643 C C . LYS A 1 89 ? -32.306 -5.411 63.617 1.00 98.19 89 LYS A C 1
ATOM 645 O O . LYS A 1 89 ? -31.487 -5.124 62.749 1.00 98.19 89 LYS A O 1
ATOM 650 N N . VAL A 1 90 ? -32.772 -6.650 63.792 1.00 98.25 90 VAL A N 1
ATOM 651 C CA . VAL A 1 90 ? -32.370 -7.786 62.942 1.00 98.25 90 VAL A CA 1
ATOM 652 C C . VAL A 1 90 ? -32.789 -7.545 61.492 1.00 98.25 90 VAL A C 1
ATOM 654 O O . VAL A 1 90 ? -31.960 -7.682 60.602 1.00 98.25 90 VAL A O 1
ATOM 657 N N . MET A 1 91 ? -34.020 -7.092 61.245 1.00 98.12 91 MET A N 1
ATOM 658 C CA . MET A 1 91 ? -34.519 -6.757 59.907 1.00 98.12 91 MET A CA 1
ATOM 659 C C . MET A 1 91 ? -33.660 -5.682 59.223 1.00 98.12 91 MET A C 1
ATOM 661 O O . MET A 1 91 ? -33.336 -5.821 58.045 1.00 98.12 91 MET A O 1
ATOM 665 N N . MET A 1 92 ? -33.239 -4.641 59.949 1.00 97.94 92 MET A N 1
ATOM 666 C CA . MET A 1 92 ? -32.308 -3.636 59.421 1.00 97.94 92 MET A CA 1
ATOM 667 C C . MET A 1 92 ? -30.945 -4.245 59.075 1.00 97.94 92 MET A C 1
ATOM 669 O O . MET A 1 92 ? -30.457 -4.034 57.969 1.00 97.94 92 MET A O 1
ATOM 673 N N . GLN A 1 93 ? -30.379 -5.084 59.948 1.00 97.81 93 GLN A N 1
ATOM 674 C CA . GLN A 1 93 ? -29.121 -5.791 59.670 1.00 97.81 93 GLN A CA 1
ATOM 675 C C . GLN A 1 93 ? -29.231 -6.738 58.460 1.00 97.81 93 GLN A C 1
ATOM 677 O O . GLN A 1 93 ? -28.308 -6.808 57.648 1.00 97.81 93 GLN A O 1
ATOM 682 N N . THR A 1 94 ? -30.362 -7.431 58.291 1.00 98.38 94 THR A N 1
ATOM 683 C CA . THR A 1 94 ? -30.643 -8.270 57.116 1.00 98.38 94 THR A CA 1
ATOM 684 C C . THR A 1 94 ? -30.753 -7.433 55.840 1.00 98.38 94 THR A C 1
ATOM 686 O O . THR A 1 94 ? -30.179 -7.810 54.821 1.00 98.38 94 THR A O 1
ATOM 689 N N . ASN A 1 95 ? -31.423 -6.278 55.889 1.00 98.00 95 ASN A N 1
ATOM 690 C CA . ASN A 1 95 ? -31.528 -5.357 54.753 1.00 98.00 95 ASN A CA 1
ATOM 691 C C . ASN A 1 95 ? -30.169 -4.745 54.372 1.00 98.00 95 ASN A C 1
ATOM 693 O O . ASN A 1 95 ? -29.863 -4.607 53.187 1.00 98.00 95 ASN A O 1
ATOM 697 N N . ASP A 1 96 ? -29.329 -4.409 55.351 1.00 98.06 96 ASP A N 1
ATOM 698 C CA . ASP A 1 96 ? -27.963 -3.928 55.120 1.00 98.06 96 ASP A CA 1
ATOM 699 C C . ASP A 1 96 ? -27.093 -5.001 54.460 1.00 98.06 96 ASP A C 1
ATOM 701 O O . ASP A 1 96 ? -26.424 -4.727 53.460 1.00 98.06 96 ASP A O 1
ATOM 705 N N . LEU A 1 97 ? -27.164 -6.243 54.951 1.00 98.44 97 LEU A N 1
ATOM 706 C CA . LEU A 1 97 ? -26.457 -7.380 54.364 1.00 98.44 97 LEU A CA 1
ATOM 707 C C . LEU A 1 97 ? -26.943 -7.687 52.938 1.00 98.44 97 LEU A C 1
ATOM 709 O O . LEU A 1 97 ? -26.120 -7.906 52.050 1.00 98.44 97 LEU A O 1
ATOM 713 N N . ALA A 1 98 ? -28.256 -7.645 52.691 1.00 98.19 98 ALA A N 1
ATOM 714 C CA . ALA A 1 98 ? -28.836 -7.854 51.365 1.00 98.19 98 ALA A CA 1
ATOM 715 C C . ALA A 1 98 ? -28.374 -6.785 50.358 1.00 98.19 98 ALA A C 1
ATOM 717 O O . ALA A 1 98 ? -27.978 -7.122 49.240 1.00 98.19 98 ALA A O 1
ATOM 718 N N . ARG A 1 99 ? -28.338 -5.505 50.763 1.00 98.25 99 ARG A N 1
ATOM 719 C CA . ARG A 1 99 ? -27.772 -4.416 49.945 1.00 98.25 99 ARG A CA 1
ATOM 720 C C . ARG A 1 99 ? -26.278 -4.614 49.684 1.00 98.25 99 ARG A C 1
ATOM 722 O O . ARG A 1 99 ? -25.827 -4.421 48.556 1.00 98.25 99 ARG A O 1
ATOM 729 N N . GLY A 1 100 ? -25.521 -5.033 50.700 1.00 98.31 100 GLY A N 1
ATOM 730 C CA . GLY A 1 100 ? -24.098 -5.355 50.573 1.00 98.31 100 GLY A CA 1
ATOM 731 C C . GLY A 1 100 ? -23.832 -6.489 49.579 1.00 98.31 100 GLY A C 1
ATOM 732 O O . GLY A 1 100 ? -22.932 -6.372 48.748 1.00 98.31 100 GLY A O 1
ATOM 733 N N . TYR A 1 101 ? -24.651 -7.544 49.607 1.00 98.38 101 TYR A N 1
ATOM 734 C CA . TYR A 1 101 ? -24.570 -8.659 48.662 1.00 98.38 101 TYR A CA 1
ATOM 735 C C . TYR A 1 101 ? -24.877 -8.216 47.225 1.00 98.38 101 TYR A C 1
ATOM 737 O O . TYR A 1 101 ? -24.078 -8.472 46.331 1.00 98.38 101 TYR A O 1
ATOM 745 N N . GLN A 1 102 ? -25.968 -7.473 47.000 1.00 98.31 102 GLN A N 1
ATOM 746 C CA . GLN A 1 102 ? -26.327 -6.955 45.669 1.00 98.31 102 GLN A CA 1
ATOM 747 C C . GLN A 1 102 ? -25.231 -6.062 45.063 1.00 98.31 102 GLN A C 1
ATOM 749 O O . GLN A 1 102 ? -24.926 -6.156 43.874 1.00 98.31 102 GLN A O 1
ATOM 754 N N . GLU A 1 103 ? -24.611 -5.205 45.876 1.00 98.31 103 GLU A N 1
ATOM 755 C CA . GLU A 1 103 ? -23.499 -4.355 45.443 1.00 98.31 103 GLU A CA 1
ATOM 756 C C . GLU A 1 103 ? -22.217 -5.164 45.168 1.00 98.31 103 GLU A C 1
ATOM 758 O O . GLU A 1 103 ? -21.451 -4.813 44.267 1.00 98.31 103 GLU A O 1
ATOM 763 N N . LEU A 1 104 ? -21.985 -6.265 45.894 1.00 98.25 104 LEU A N 1
ATOM 764 C CA . LEU A 1 104 ? -20.894 -7.199 45.605 1.00 98.25 104 LEU A CA 1
ATOM 765 C C . LEU A 1 104 ? -21.130 -7.953 44.288 1.00 98.25 104 LEU A C 1
ATOM 767 O O . LEU A 1 104 ? -20.204 -8.037 43.485 1.00 98.25 104 LEU A O 1
ATOM 771 N N . THR A 1 105 ? -22.350 -8.432 44.024 1.00 98.25 105 THR A N 1
ATOM 772 C CA . THR A 1 105 ? -22.722 -9.073 42.750 1.00 98.25 105 THR A CA 1
ATOM 773 C C . THR A 1 105 ? -22.506 -8.121 41.574 1.00 98.25 105 THR A C 1
ATOM 775 O O . THR A 1 105 ? -21.780 -8.460 40.645 1.00 98.25 105 THR A O 1
ATOM 778 N N . ARG A 1 106 ? -23.000 -6.877 41.660 1.00 98.06 106 ARG A N 1
ATOM 779 C CA . ARG A 1 106 ? -22.775 -5.845 40.629 1.00 98.06 106 ARG A CA 1
ATOM 780 C C . ARG A 1 106 ? -21.285 -5.575 40.378 1.00 98.06 106 ARG A C 1
ATOM 782 O O . ARG A 1 106 ? -20.860 -5.372 39.240 1.00 98.06 106 ARG A O 1
ATOM 789 N N . LYS A 1 107 ? -20.465 -5.559 41.436 1.00 97.69 107 LYS A N 1
ATOM 790 C CA . LYS A 1 107 ? -19.002 -5.420 41.316 1.00 97.69 107 LYS A CA 1
ATOM 791 C C . LYS A 1 107 ? -18.350 -6.648 40.687 1.00 97.69 107 LYS A C 1
ATOM 793 O O . LYS A 1 107 ? -17.405 -6.478 39.922 1.00 97.69 107 LYS A O 1
ATOM 798 N N . MET A 1 108 ? -18.849 -7.848 40.974 1.00 97.69 108 MET A N 1
ATOM 799 C CA . MET A 1 108 ? -18.381 -9.100 40.379 1.00 97.69 108 MET A CA 1
ATOM 800 C C . MET A 1 108 ? -18.663 -9.137 38.872 1.00 97.69 108 MET A C 1
ATOM 802 O O . MET A 1 108 ? -17.727 -9.337 38.105 1.00 97.69 108 MET A O 1
ATOM 806 N N . GLU A 1 109 ? -19.893 -8.830 38.452 1.00 97.19 109 GLU A N 1
ATOM 807 C CA . GLU A 1 109 ? -20.297 -8.713 37.039 1.00 97.19 109 GLU A CA 1
ATOM 808 C C . GLU A 1 109 ? -19.437 -7.682 36.287 1.00 97.19 109 GLU A C 1
ATOM 810 O O . GLU A 1 109 ? -18.903 -7.948 35.208 1.00 97.19 109 GLU A O 1
ATOM 815 N N . SER A 1 110 ? -19.238 -6.502 36.888 1.00 96.75 110 SER A N 1
ATOM 816 C CA . SER A 1 110 ? -18.375 -5.457 36.327 1.00 96.75 110 SER A CA 1
ATOM 817 C C . SER A 1 110 ? -16.922 -5.931 36.189 1.00 96.75 110 SER A C 1
ATOM 819 O O . SER A 1 110 ? -16.308 -5.752 35.134 1.00 96.75 110 SER A O 1
ATOM 821 N N . ASN A 1 111 ? -16.382 -6.612 37.204 1.00 97.94 111 ASN A N 1
ATOM 822 C CA . ASN A 1 111 ? -15.024 -7.152 37.176 1.00 97.94 111 ASN A CA 1
ATOM 823 C C . ASN A 1 111 ? -14.853 -8.271 36.132 1.00 97.94 111 ASN A C 1
ATOM 825 O O . ASN A 1 111 ? -13.853 -8.294 35.417 1.00 97.94 111 ASN A O 1
ATOM 829 N N . GLU A 1 112 ? -15.832 -9.166 35.992 1.00 97.88 112 GLU A N 1
ATOM 830 C CA . GLU A 1 112 ? -15.847 -10.197 34.949 1.00 97.88 112 GLU A CA 1
ATOM 831 C C . GLU A 1 112 ? -15.848 -9.568 33.547 1.00 97.88 112 GLU A C 1
ATOM 833 O O . GLU A 1 112 ? -15.034 -9.939 32.695 1.00 97.88 112 GLU A O 1
ATOM 838 N N . SER A 1 113 ? -16.678 -8.541 33.325 1.00 97.00 113 SER A N 1
ATOM 839 C CA . SER A 1 113 ? -16.710 -7.809 32.053 1.00 97.00 113 SER A CA 1
ATOM 840 C C . SER A 1 113 ? -15.373 -7.118 31.734 1.00 97.00 113 SER A C 1
ATOM 842 O O . SER A 1 113 ? -14.913 -7.156 30.589 1.00 97.00 113 SER A O 1
ATOM 844 N N . PHE A 1 114 ? -14.692 -6.571 32.751 1.00 98.06 114 PHE A N 1
ATOM 845 C CA . PHE A 1 114 ? -13.352 -5.999 32.620 1.00 98.06 114 PHE A CA 1
ATOM 846 C C . PHE A 1 114 ? -12.306 -7.064 32.264 1.00 98.06 114 PHE A C 1
ATOM 848 O O . PHE A 1 114 ? -11.503 -6.848 31.355 1.00 98.06 114 PHE A O 1
ATOM 855 N N . HIS A 1 115 ? -12.325 -8.229 32.922 1.00 98.19 115 HIS A N 1
ATOM 856 C CA . HIS A 1 115 ? -11.421 -9.335 32.591 1.00 98.19 115 HIS A CA 1
ATOM 857 C C . HIS A 1 115 ? -11.629 -9.836 31.160 1.00 98.19 115 HIS A C 1
ATOM 859 O O . HIS A 1 115 ? -10.647 -10.031 30.442 1.00 98.19 115 HIS A O 1
ATOM 865 N N . LYS A 1 116 ? -12.884 -9.972 30.713 1.00 98.38 116 LYS A N 1
ATOM 866 C CA . LYS A 1 116 ? -13.206 -10.354 29.334 1.00 98.38 116 LYS A CA 1
ATOM 867 C C . LYS A 1 116 ? -12.658 -9.341 28.324 1.00 98.38 116 LYS A C 1
ATOM 869 O O . LYS A 1 116 ? -11.918 -9.725 27.420 1.00 98.38 116 LYS A O 1
ATOM 874 N N . GLN A 1 117 ? -12.931 -8.048 28.520 1.00 97.75 117 GLN A N 1
ATOM 875 C CA . GLN A 1 117 ? -12.415 -6.983 27.651 1.00 97.75 117 GLN A CA 1
ATOM 876 C C . GLN A 1 117 ? -10.875 -6.934 27.648 1.00 97.75 117 GLN A C 1
ATOM 878 O O . GLN A 1 117 ? -10.251 -6.693 26.611 1.00 97.75 117 GLN A O 1
ATOM 883 N N . HIS A 1 118 ? -10.241 -7.175 28.799 1.00 98.19 118 HIS A N 1
ATOM 884 C CA . HIS A 1 118 ? -8.787 -7.249 28.899 1.00 98.19 118 HIS A CA 1
ATOM 885 C C . HIS A 1 118 ? -8.226 -8.429 28.094 1.00 98.19 118 HIS A C 1
ATOM 887 O O . HIS A 1 118 ? -7.281 -8.235 27.327 1.00 98.19 118 HIS A O 1
ATOM 893 N N . GLN A 1 119 ? -8.826 -9.619 28.214 1.00 98.44 119 GLN A N 1
ATOM 894 C CA . GLN A 1 119 ? -8.414 -10.806 27.464 1.00 98.44 119 GLN A CA 1
ATOM 895 C C . GLN A 1 119 ? -8.566 -10.596 25.953 1.00 98.44 119 GLN A C 1
ATOM 897 O O . GLN A 1 119 ? -7.617 -10.838 25.211 1.00 98.44 119 GLN A O 1
ATOM 902 N N . GLU A 1 120 ? -9.703 -10.063 25.495 1.00 98.44 120 GLU A N 1
ATOM 903 C CA . GLU A 1 120 ? -9.933 -9.718 24.082 1.00 98.44 120 GLU A CA 1
ATOM 904 C C . GLU A 1 120 ? -8.858 -8.754 23.549 1.00 98.44 120 GLU A C 1
ATOM 906 O O . GLU A 1 120 ? -8.325 -8.941 22.451 1.00 98.44 120 GLU A O 1
ATOM 911 N N . ARG A 1 121 ? -8.463 -7.751 24.349 1.00 98.44 121 ARG A N 1
ATOM 912 C CA . ARG A 1 121 ? -7.379 -6.827 23.985 1.00 98.44 121 ARG A CA 1
ATOM 913 C C . ARG A 1 121 ? -6.021 -7.528 23.903 1.00 98.44 121 ARG A C 1
ATOM 915 O O . ARG A 1 121 ? -5.236 -7.211 23.010 1.00 98.44 121 ARG A O 1
ATOM 922 N N . MET A 1 122 ? -5.729 -8.448 24.822 1.00 98.12 122 MET A N 1
ATOM 923 C CA . MET A 1 122 ? -4.468 -9.195 24.837 1.00 98.12 122 MET A CA 1
ATOM 924 C C . MET A 1 122 ? -4.368 -10.184 23.669 1.00 98.12 122 MET A C 1
ATOM 926 O O . MET A 1 122 ? -3.309 -10.257 23.046 1.00 98.12 122 MET A O 1
ATOM 930 N N . GLU A 1 123 ? -5.458 -10.863 23.301 1.00 98.50 123 GLU A N 1
ATOM 931 C CA . GLU A 1 123 ? -5.497 -11.721 22.107 1.00 98.50 123 GLU A CA 1
ATOM 932 C C . GLU A 1 123 ? -5.345 -10.918 20.813 1.00 98.50 123 GLU A C 1
ATOM 934 O O . GLU A 1 123 ? -4.599 -11.320 19.918 1.00 98.50 123 GLU A O 1
ATOM 939 N N . LYS A 1 124 ? -5.964 -9.731 20.725 1.00 98.38 124 LYS A N 1
ATOM 940 C CA . LYS A 1 124 ? -5.738 -8.835 19.584 1.00 98.38 124 LYS A CA 1
ATOM 941 C C . LYS A 1 124 ? -4.258 -8.455 19.460 1.00 98.38 124 LYS A C 1
ATOM 943 O O . LYS A 1 124 ? -3.675 -8.646 18.399 1.00 98.38 124 LYS A O 1
ATOM 948 N N . ILE A 1 125 ? -3.633 -7.994 20.548 1.00 98.50 125 ILE A N 1
ATOM 949 C CA . ILE A 1 125 ? -2.203 -7.638 20.565 1.00 98.50 125 ILE A CA 1
ATOM 950 C C . ILE A 1 125 ? -1.330 -8.847 20.188 1.00 98.50 125 ILE A C 1
ATOM 952 O O . ILE A 1 125 ? -0.369 -8.700 19.435 1.00 98.50 125 ILE A O 1
ATOM 956 N N . ARG A 1 126 ? -1.671 -10.054 20.657 1.00 98.19 126 ARG A N 1
ATOM 957 C CA . ARG A 1 126 ? -0.986 -11.301 20.283 1.00 98.19 126 ARG A CA 1
ATOM 958 C C . ARG A 1 126 ? -1.067 -11.559 18.772 1.00 98.19 126 ARG A C 1
ATOM 960 O O . ARG A 1 126 ? -0.046 -11.875 18.164 1.00 98.19 126 ARG A O 1
ATOM 967 N N . SER A 1 127 ? -2.244 -11.393 18.171 1.00 98.19 127 SER A N 1
ATOM 968 C CA . SER A 1 127 ? -2.460 -11.539 16.724 1.00 98.19 127 SER A CA 1
ATOM 969 C C . SER A 1 127 ? -1.709 -10.474 15.908 1.00 98.19 127 SER A C 1
ATOM 971 O O . SER A 1 127 ? -1.025 -10.796 14.931 1.00 98.19 127 SER A O 1
ATOM 973 N N . ASP A 1 128 ? -1.738 -9.216 16.357 1.00 97.94 128 ASP A N 1
ATOM 974 C CA . ASP A 1 128 ? -1.016 -8.098 15.737 1.00 97.94 128 ASP A CA 1
ATOM 975 C C . ASP A 1 128 ? 0.514 -8.339 15.766 1.00 97.94 128 ASP A C 1
ATOM 977 O O . ASP A 1 128 ? 1.207 -8.121 14.770 1.00 97.94 128 ASP A O 1
ATOM 981 N N . ILE A 1 129 ? 1.057 -8.877 16.867 1.00 98.06 129 ILE A N 1
ATOM 982 C CA . ILE A 1 129 ? 2.481 -9.253 16.983 1.00 98.06 129 ILE A CA 1
ATOM 983 C C . ILE A 1 129 ? 2.837 -10.413 16.041 1.00 98.06 129 ILE A C 1
ATOM 985 O O . ILE A 1 129 ? 3.870 -10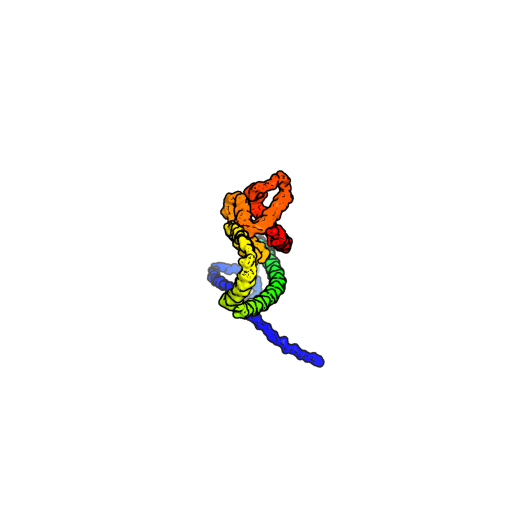.363 15.368 1.00 98.06 129 ILE A O 1
ATOM 989 N N . LEU A 1 130 ? 2.007 -11.460 15.979 1.00 97.75 130 LEU A N 1
ATOM 990 C CA . LEU A 1 130 ? 2.262 -12.629 15.130 1.00 97.75 130 LEU A CA 1
ATOM 991 C C . LEU A 1 130 ? 2.210 -12.277 13.637 1.00 97.75 130 LEU A C 1
ATOM 993 O O . LEU A 1 130 ? 3.123 -12.646 12.900 1.00 97.75 130 LEU A O 1
ATOM 997 N N . SER A 1 131 ? 1.213 -11.503 13.208 1.00 97.56 131 SER A N 1
ATOM 998 C CA . SER A 1 131 ? 1.105 -11.022 11.824 1.00 97.56 131 SER A CA 1
ATOM 999 C C . SER A 1 131 ? 2.236 -10.055 11.451 1.00 97.56 131 SER A C 1
ATOM 1001 O O . SER A 1 131 ? 2.800 -10.157 10.362 1.00 97.56 131 SER A O 1
ATOM 1003 N N . THR A 1 132 ? 2.658 -9.175 12.368 1.00 97.69 132 THR A N 1
ATOM 1004 C CA . THR A 1 132 ? 3.843 -8.320 12.167 1.00 97.69 132 THR A CA 1
ATOM 1005 C C . THR A 1 132 ? 5.115 -9.156 11.998 1.00 97.69 132 THR A C 1
ATOM 1007 O O . THR A 1 132 ? 5.908 -8.889 11.094 1.00 97.69 132 THR A O 1
ATOM 1010 N N . LYS A 1 133 ? 5.296 -10.207 12.811 1.00 96.88 133 LYS A N 1
ATOM 1011 C CA . LYS A 1 133 ? 6.426 -11.141 12.693 1.00 96.88 133 LYS A CA 1
ATOM 1012 C C . LYS A 1 133 ? 6.410 -11.893 11.358 1.00 96.88 133 LYS A C 1
ATOM 1014 O O . LYS A 1 133 ? 7.455 -12.013 10.724 1.00 96.88 133 LYS A O 1
ATOM 1019 N N . GLU A 1 134 ? 5.248 -12.373 10.920 1.00 97.00 134 GLU A N 1
ATOM 1020 C CA . GLU A 1 134 ? 5.095 -13.065 9.636 1.00 97.00 134 GLU A CA 1
ATOM 1021 C C . GLU A 1 134 ? 5.403 -12.132 8.452 1.00 97.00 134 GLU A C 1
ATOM 1023 O O . GLU A 1 134 ? 6.140 -12.505 7.540 1.00 97.00 134 GLU A O 1
ATOM 1028 N N . ASN A 1 135 ? 4.908 -10.892 8.489 1.00 94.81 135 ASN A N 1
ATOM 1029 C CA . ASN A 1 135 ? 5.187 -9.884 7.464 1.00 94.81 135 ASN A CA 1
ATOM 1030 C C . ASN A 1 135 ? 6.675 -9.503 7.417 1.00 94.81 135 ASN A C 1
ATOM 1032 O O . ASN A 1 135 ? 7.240 -9.393 6.329 1.00 94.81 135 ASN A O 1
ATOM 1036 N N . LEU A 1 136 ? 7.334 -9.370 8.574 1.00 94.44 136 LEU A N 1
ATOM 1037 C CA . LEU A 1 136 ? 8.782 -9.157 8.644 1.00 94.44 136 LEU A CA 1
ATOM 1038 C C . LEU A 1 136 ? 9.555 -10.352 8.067 1.00 94.44 136 LEU A C 1
ATOM 1040 O O . LEU A 1 136 ? 10.500 -10.159 7.308 1.00 94.44 136 LEU A O 1
ATOM 1044 N N . GLN A 1 137 ? 9.139 -11.585 8.369 1.00 94.31 137 GLN A N 1
ATOM 1045 C CA . GLN A 1 137 ? 9.758 -12.789 7.813 1.00 94.31 137 GLN A CA 1
ATOM 1046 C C . GLN A 1 137 ? 9.601 -12.865 6.285 1.00 94.31 137 GLN A C 1
ATOM 1048 O O . GLN A 1 137 ? 10.575 -13.166 5.596 1.00 94.31 137 GLN A O 1
ATOM 1053 N N . LYS A 1 138 ? 8.419 -12.533 5.747 1.00 91.56 138 LYS A N 1
ATOM 1054 C CA . LYS A 1 138 ? 8.189 -12.416 4.296 1.00 91.56 138 LYS A CA 1
ATOM 1055 C C . LYS A 1 138 ? 9.097 -11.358 3.672 1.00 91.56 138 LYS A C 1
ATOM 1057 O O . LYS A 1 138 ? 9.740 -11.641 2.670 1.00 91.56 138 LYS A O 1
ATOM 1062 N N . HIS A 1 139 ? 9.220 -10.183 4.295 1.00 88.56 139 HIS A N 1
ATOM 1063 C CA . HIS A 1 139 ? 10.124 -9.133 3.821 1.00 88.56 139 HIS A CA 1
ATOM 1064 C C . HIS A 1 139 ? 11.586 -9.599 3.810 1.00 88.56 139 HIS A C 1
ATOM 1066 O O . HIS A 1 139 ? 12.281 -9.382 2.824 1.00 88.56 139 HIS A O 1
ATOM 1072 N N . LEU A 1 140 ? 12.062 -10.271 4.865 1.00 87.25 140 LEU A N 1
ATOM 1073 C CA . LEU A 1 140 ? 13.426 -10.812 4.918 1.00 87.25 140 LEU A CA 1
ATOM 1074 C C . LEU A 1 140 ? 13.679 -11.854 3.815 1.00 87.25 140 LEU A C 1
ATOM 1076 O O . LEU A 1 140 ? 14.746 -11.847 3.206 1.00 87.25 140 LEU A O 1
ATOM 1080 N N . GLN A 1 141 ? 12.697 -12.711 3.521 1.00 84.31 141 GLN A N 1
ATOM 1081 C CA . GLN A 1 141 ? 12.773 -13.667 2.411 1.00 84.31 141 GLN A CA 1
ATOM 1082 C C . GLN A 1 141 ? 12.790 -12.967 1.041 1.00 84.31 141 GLN A C 1
ATOM 1084 O O . GLN A 1 141 ? 13.573 -13.359 0.179 1.00 84.31 141 GLN A O 1
ATOM 1089 N N . SER A 1 142 ? 11.999 -11.906 0.848 1.00 80.06 142 SER A N 1
ATOM 1090 C CA . SER A 1 142 ? 12.037 -11.089 -0.374 1.00 80.06 142 SER A CA 1
ATOM 1091 C C . SER A 1 142 ? 13.384 -10.381 -0.550 1.00 80.06 142 SER A C 1
ATOM 1093 O O . SER A 1 142 ? 13.998 -10.497 -1.605 1.00 80.06 142 SER A O 1
ATOM 1095 N N . THR A 1 143 ? 13.909 -9.742 0.501 1.00 76.38 143 THR A N 1
ATOM 1096 C CA . THR A 1 143 ? 15.220 -9.067 0.472 1.00 76.38 143 THR A CA 1
ATOM 1097 C C . THR A 1 143 ? 16.379 -10.042 0.233 1.00 76.38 143 THR A C 1
ATOM 1099 O O . THR A 1 143 ? 17.375 -9.668 -0.381 1.00 76.38 143 THR A O 1
ATOM 1102 N N . ALA A 1 144 ? 16.267 -11.303 0.667 1.00 70.94 144 ALA A N 1
ATOM 1103 C CA . ALA A 1 144 ? 17.244 -12.337 0.323 1.00 70.94 144 ALA A CA 1
ATOM 1104 C C . ALA A 1 144 ? 17.239 -12.682 -1.181 1.00 70.94 144 ALA A C 1
ATOM 1106 O O . ALA A 1 144 ? 18.294 -13.002 -1.724 1.00 70.94 144 ALA A O 1
ATOM 1107 N N . GLY A 1 145 ? 16.086 -12.571 -1.854 1.00 66.19 145 GLY A N 1
ATOM 1108 C CA . GLY A 1 145 ? 15.975 -12.641 -3.314 1.00 66.19 145 GLY A CA 1
ATOM 1109 C C . GLY A 1 145 ? 16.612 -11.430 -4.001 1.00 66.19 145 GLY A C 1
ATOM 1110 O O . GLY A 1 145 ? 17.504 -11.601 -4.828 1.00 66.19 145 GLY A O 1
ATOM 1111 N N . ASP A 1 146 ? 16.244 -10.214 -3.589 1.00 65.25 146 ASP A N 1
ATOM 1112 C CA . ASP A 1 146 ? 16.804 -8.961 -4.134 1.00 65.25 146 ASP A CA 1
ATOM 1113 C C . ASP A 1 146 ? 18.336 -8.863 -3.933 1.00 65.25 146 ASP A C 1
ATOM 1115 O O . ASP A 1 146 ? 19.056 -8.264 -4.731 1.00 65.25 146 ASP A O 1
ATOM 1119 N N . GLY A 1 147 ? 18.874 -9.485 -2.878 1.00 64.69 147 GLY A N 1
ATOM 1120 C CA . GLY A 1 147 ? 20.317 -9.569 -2.630 1.00 64.69 147 GLY A CA 1
ATOM 1121 C C . GLY A 1 147 ? 21.088 -10.448 -3.627 1.00 64.69 147 GLY A C 1
ATOM 1122 O O . GLY A 1 147 ? 22.306 -10.289 -3.762 1.00 64.69 147 GLY A O 1
ATOM 1123 N N . LEU A 1 148 ? 20.408 -11.360 -4.333 1.00 61.97 148 LEU A N 1
ATOM 1124 C CA . LEU A 1 148 ? 20.984 -12.106 -5.457 1.00 61.97 148 LEU A CA 1
ATOM 1125 C C . LEU A 1 148 ? 21.011 -11.234 -6.719 1.00 61.97 148 LEU A C 1
ATOM 1127 O O . LEU A 1 148 ? 22.060 -11.151 -7.355 1.00 61.97 148 LEU A O 1
ATOM 1131 N N . ASP A 1 149 ? 19.921 -10.513 -6.994 1.00 73.44 149 ASP A N 1
ATOM 1132 C CA . ASP A 1 149 ? 19.801 -9.551 -8.103 1.00 73.44 149 ASP A CA 1
ATOM 1133 C C . ASP A 1 149 ? 20.876 -8.449 -8.008 1.00 73.44 149 ASP A C 1
ATOM 1135 O O . ASP A 1 149 ? 21.619 -8.202 -8.955 1.00 73.44 149 ASP A O 1
ATOM 1139 N N . LEU A 1 150 ? 21.107 -7.883 -6.815 1.00 76.69 150 LEU A N 1
ATOM 1140 C CA . LEU A 1 150 ? 22.181 -6.901 -6.605 1.00 76.69 150 LEU A CA 1
ATOM 1141 C C . LEU A 1 150 ? 23.588 -7.468 -6.890 1.00 76.69 150 LEU A C 1
ATOM 1143 O O . LEU A 1 150 ? 24.467 -6.739 -7.356 1.00 76.69 150 LEU A O 1
ATOM 1147 N N . ARG A 1 151 ? 23.826 -8.758 -6.616 1.00 80.75 151 ARG A N 1
ATOM 1148 C CA . ARG A 1 151 ? 25.107 -9.425 -6.911 1.00 80.75 151 ARG A CA 1
ATOM 1149 C C . ARG A 1 151 ? 25.262 -9.703 -8.406 1.00 80.75 151 ARG A C 1
ATOM 1151 O O . ARG A 1 151 ? 26.379 -9.636 -8.916 1.00 80.75 151 ARG A O 1
ATOM 1158 N N . GLU A 1 152 ? 24.175 -10.031 -9.093 1.00 83.69 152 GLU A N 1
ATOM 1159 C CA . GLU A 1 152 ? 24.146 -10.220 -10.543 1.00 83.69 152 GLU A CA 1
ATOM 1160 C C . GLU A 1 152 ? 24.389 -8.886 -11.261 1.00 83.69 152 GLU A C 1
ATOM 1162 O O . GLU A 1 152 ? 25.363 -8.771 -12.004 1.00 83.69 152 GLU A O 1
ATOM 1167 N N . TYR A 1 153 ? 23.664 -7.832 -10.878 1.00 82.81 153 TYR A N 1
ATOM 1168 C CA . TYR A 1 153 ? 23.898 -6.456 -11.322 1.00 82.81 153 TYR A CA 1
ATOM 1169 C C . TYR A 1 153 ? 25.349 -5.990 -11.099 1.00 82.81 153 TYR A C 1
ATOM 1171 O O . TYR A 1 153 ? 25.957 -5.387 -11.981 1.00 82.81 153 TYR A O 1
ATOM 1179 N N . GLN A 1 154 ? 25.967 -6.302 -9.950 1.00 88.62 154 GLN A N 1
ATOM 1180 C CA . GLN A 1 154 ? 27.387 -5.994 -9.722 1.00 88.62 154 GLN A CA 1
ATOM 1181 C C . GLN A 1 154 ? 28.323 -6.710 -10.709 1.00 88.62 154 GLN A C 1
ATOM 1183 O O . GLN A 1 154 ? 29.297 -6.103 -11.159 1.00 88.62 154 GLN A O 1
ATOM 1188 N N . LYS A 1 155 ? 28.045 -7.970 -11.072 1.00 92.12 155 LYS A N 1
ATOM 1189 C CA . LYS A 1 155 ? 28.822 -8.688 -12.098 1.00 92.12 155 LYS A CA 1
ATOM 1190 C C . LYS A 1 155 ? 28.633 -8.061 -13.477 1.00 92.12 155 LYS A C 1
ATOM 1192 O O . LYS A 1 155 ? 29.624 -7.864 -14.175 1.00 92.12 155 LYS A O 1
ATOM 1197 N N . GLU A 1 156 ? 27.399 -7.717 -13.847 1.00 91.62 156 GLU A N 1
ATOM 1198 C CA . GLU A 1 156 ? 27.099 -7.043 -15.115 1.00 91.62 156 GLU A CA 1
ATOM 1199 C C . GLU A 1 156 ? 27.823 -5.697 -15.218 1.00 91.62 156 GLU A C 1
ATOM 1201 O O . GLU A 1 156 ? 28.498 -5.440 -16.211 1.00 91.62 156 GLU A O 1
ATOM 1206 N N . VAL A 1 157 ? 27.781 -4.868 -14.170 1.00 92.19 157 VAL A N 1
ATOM 1207 C CA . VAL A 1 157 ? 28.499 -3.582 -14.128 1.00 92.19 157 VAL A CA 1
ATOM 1208 C C . VAL A 1 157 ? 30.013 -3.771 -14.285 1.00 92.19 157 VAL A C 1
ATOM 1210 O O . VAL A 1 157 ? 30.655 -2.982 -14.980 1.00 92.19 157 VAL A O 1
ATOM 1213 N N . VAL A 1 158 ? 30.600 -4.816 -13.690 1.00 95.31 158 VAL A N 1
ATOM 1214 C CA . VAL A 1 158 ? 32.027 -5.136 -13.877 1.00 95.31 158 VAL A CA 1
ATOM 1215 C C . VAL A 1 158 ? 32.319 -5.582 -15.315 1.00 95.31 158 VAL A C 1
ATOM 1217 O O . VAL A 1 158 ? 33.288 -5.097 -15.894 1.00 95.31 158 VAL A O 1
ATOM 1220 N N . ALA A 1 159 ? 31.476 -6.428 -15.913 1.00 95.00 159 ALA A N 1
ATOM 1221 C CA . ALA A 1 159 ? 31.635 -6.902 -17.292 1.00 95.00 159 ALA A CA 1
ATOM 1222 C C . ALA A 1 159 ? 31.452 -5.784 -18.338 1.00 95.00 159 ALA A C 1
ATOM 1224 O O . ALA A 1 159 ? 32.214 -5.688 -19.300 1.00 95.00 159 ALA A O 1
ATOM 1225 N N . VAL A 1 160 ? 30.489 -4.880 -18.127 1.00 95.06 160 VAL A N 1
ATOM 1226 C CA . VAL A 1 160 ? 30.321 -3.668 -18.945 1.00 95.06 160 VAL A CA 1
ATOM 1227 C C . VAL A 1 160 ? 31.535 -2.752 -18.790 1.00 95.06 160 VAL A C 1
ATOM 1229 O O . VAL A 1 160 ? 32.024 -2.210 -19.778 1.00 95.06 160 VAL A O 1
ATOM 1232 N N . LYS A 1 161 ? 32.075 -2.606 -17.572 1.00 96.12 161 LYS A N 1
ATOM 1233 C CA . LYS A 1 161 ? 33.269 -1.787 -17.327 1.00 96.12 161 LYS A CA 1
ATOM 1234 C C . LYS A 1 161 ? 34.522 -2.353 -18.004 1.00 96.12 161 LYS A C 1
ATOM 1236 O O . LYS A 1 161 ? 35.307 -1.550 -18.504 1.00 96.12 161 LYS A O 1
ATOM 1241 N N . SER A 1 162 ? 34.722 -3.675 -18.033 1.00 95.81 162 SER A N 1
ATOM 1242 C CA . SER A 1 162 ? 35.833 -4.277 -18.787 1.00 95.81 162 SER A CA 1
ATOM 1243 C C . SER A 1 162 ? 35.635 -4.089 -20.289 1.00 95.81 162 SER A C 1
ATOM 1245 O O . SER A 1 162 ? 36.503 -3.501 -20.920 1.00 95.81 162 SER A O 1
ATOM 1247 N N . SER A 1 163 ? 34.452 -4.410 -20.825 1.00 96.56 163 SER A N 1
ATOM 1248 C CA . SER A 1 163 ? 34.140 -4.210 -22.250 1.00 96.56 163 SER A CA 1
ATOM 1249 C C . SER A 1 163 ? 34.321 -2.753 -22.702 1.00 96.56 163 SER A C 1
ATOM 1251 O O . SER A 1 163 ? 34.858 -2.493 -23.774 1.00 96.56 163 SER A O 1
ATOM 1253 N N . MET A 1 164 ? 33.952 -1.778 -21.868 1.00 95.31 164 MET A N 1
ATOM 1254 C CA . MET A 1 164 ? 34.164 -0.352 -22.141 1.00 95.31 164 MET A CA 1
ATOM 1255 C C . MET A 1 164 ? 35.644 0.070 -22.046 1.00 95.31 164 MET A C 1
ATOM 1257 O O . MET A 1 164 ? 36.035 1.089 -22.615 1.00 95.31 164 MET A O 1
ATOM 1261 N N . SER A 1 165 ? 36.487 -0.664 -21.320 1.00 96.75 165 SER A N 1
ATOM 1262 C CA . SER A 1 165 ? 37.945 -0.500 -21.396 1.00 96.75 165 SER A CA 1
ATOM 1263 C C . SER A 1 165 ? 38.503 -1.115 -22.677 1.00 96.75 165 SER A C 1
ATOM 1265 O O . SER A 1 165 ? 39.262 -0.437 -23.354 1.00 96.75 165 SER A O 1
ATOM 1267 N N . ASP A 1 166 ? 38.052 -2.308 -23.070 1.00 96.62 166 ASP A N 1
ATOM 1268 C CA . ASP A 1 166 ? 38.466 -2.961 -24.321 1.00 96.62 166 ASP A CA 1
ATOM 1269 C C . ASP A 1 166 ? 38.120 -2.091 -25.546 1.00 96.62 166 ASP A C 1
ATOM 1271 O O . ASP A 1 166 ? 38.949 -1.880 -26.428 1.00 96.62 166 ASP A O 1
ATOM 1275 N N . VAL A 1 167 ? 36.918 -1.497 -25.563 1.00 96.62 167 VAL A N 1
ATOM 1276 C CA . VAL A 1 167 ? 36.495 -0.531 -26.594 1.00 96.62 167 VAL A CA 1
ATOM 1277 C C . VAL A 1 167 ? 37.366 0.727 -26.599 1.00 96.62 167 VAL A C 1
ATOM 1279 O O . VAL A 1 167 ? 37.634 1.251 -27.674 1.00 96.62 167 VAL A O 1
ATOM 1282 N N . ARG A 1 168 ? 37.832 1.212 -25.439 1.00 96.69 168 ARG A N 1
ATOM 1283 C CA . ARG A 1 168 ? 38.772 2.346 -25.398 1.00 96.69 168 ARG A CA 1
ATOM 1284 C C . ARG A 1 168 ? 40.112 1.968 -26.009 1.00 96.69 168 ARG A C 1
ATOM 1286 O O . ARG A 1 168 ? 40.534 2.666 -26.913 1.00 96.69 168 ARG A O 1
ATOM 1293 N N . THR A 1 169 ? 40.680 0.817 -25.651 1.00 96.62 169 THR A N 1
ATOM 1294 C CA . THR A 1 169 ? 41.917 0.316 -26.270 1.00 96.62 169 THR A CA 1
ATOM 1295 C C . THR A 1 169 ? 41.797 0.194 -27.795 1.00 96.62 169 THR A C 1
ATOM 1297 O O . THR A 1 169 ? 42.721 0.563 -28.509 1.00 96.62 169 THR A O 1
ATOM 1300 N N . LEU A 1 170 ? 40.650 -0.267 -28.315 1.00 96.69 170 LEU A N 1
ATOM 1301 C CA . LEU A 1 170 ? 40.393 -0.330 -29.763 1.00 96.69 170 LEU A CA 1
ATOM 1302 C C . LEU A 1 170 ? 40.237 1.053 -30.419 1.00 96.69 170 LEU A C 1
ATOM 1304 O O . LEU A 1 170 ? 40.584 1.217 -31.586 1.00 96.69 170 LEU A O 1
ATOM 1308 N N . VAL A 1 171 ? 39.696 2.041 -29.698 1.00 96.38 171 VAL A N 1
ATOM 1309 C CA . VAL A 1 171 ? 39.623 3.435 -30.165 1.00 96.38 171 VAL A CA 1
ATOM 1310 C C . VAL A 1 171 ? 41.007 4.078 -30.152 1.00 96.38 171 VAL A C 1
ATOM 1312 O O . VAL A 1 171 ? 41.355 4.732 -31.128 1.00 96.38 171 VAL A O 1
ATOM 1315 N N . ASP A 1 172 ? 41.805 3.847 -29.112 1.00 95.88 172 ASP A N 1
ATOM 1316 C CA . ASP A 1 172 ? 43.180 4.336 -29.004 1.00 95.88 172 ASP A CA 1
ATOM 1317 C C . ASP A 1 172 ? 44.047 3.738 -30.138 1.00 95.88 172 ASP A C 1
ATOM 1319 O O . ASP A 1 172 ? 44.688 4.480 -30.877 1.00 95.88 172 ASP A O 1
ATOM 1323 N N . GLU A 1 173 ? 43.951 2.424 -30.402 1.00 95.75 173 GLU A N 1
ATOM 1324 C CA . GLU A 1 173 ? 44.620 1.767 -31.543 1.00 95.75 173 GLU A CA 1
ATOM 1325 C C . GLU A 1 173 ? 44.145 2.312 -32.908 1.00 95.75 173 GLU A C 1
ATOM 1327 O O . GLU A 1 173 ? 44.913 2.370 -33.874 1.00 95.75 173 GLU A O 1
ATOM 1332 N N . LEU A 1 174 ? 42.873 2.712 -33.023 1.00 94.06 174 LEU A N 1
ATOM 1333 C CA . LEU A 1 174 ? 42.355 3.345 -34.236 1.00 94.06 174 LEU A CA 1
ATOM 1334 C C . LEU A 1 174 ? 42.897 4.770 -34.405 1.00 94.06 174 LEU A C 1
ATOM 1336 O O . LEU A 1 174 ? 43.210 5.145 -35.532 1.00 94.06 174 LEU A O 1
ATOM 1340 N N . VAL A 1 175 ? 43.035 5.542 -33.323 1.00 94.12 175 VAL A N 1
ATOM 1341 C CA . VAL A 1 175 ? 43.665 6.873 -33.340 1.00 94.12 175 VAL A CA 1
ATOM 1342 C C . VAL A 1 175 ? 45.128 6.753 -33.772 1.00 94.12 175 VAL A C 1
ATOM 1344 O O . VAL A 1 175 ? 45.508 7.395 -34.749 1.00 94.12 175 VAL A O 1
ATOM 1347 N N . ASP A 1 176 ? 45.894 5.834 -33.175 1.00 92.56 176 ASP A N 1
ATOM 1348 C CA . ASP A 1 176 ? 47.287 5.559 -33.561 1.00 92.56 176 ASP A CA 1
ATOM 1349 C C . ASP A 1 176 ? 47.426 5.206 -35.055 1.00 92.56 176 ASP A C 1
ATOM 1351 O O . ASP A 1 176 ? 48.422 5.549 -35.697 1.00 92.56 176 ASP A O 1
ATOM 1355 N N . LYS A 1 177 ? 46.437 4.512 -35.639 1.00 90.69 177 LYS A N 1
ATOM 1356 C CA . LYS A 1 177 ? 46.403 4.180 -37.077 1.00 90.69 177 LYS A CA 1
ATOM 1357 C C . LYS A 1 177 ? 45.920 5.326 -37.960 1.00 90.69 177 LYS A C 1
ATOM 1359 O O . LYS A 1 177 ? 46.324 5.385 -39.118 1.00 90.69 177 LYS A O 1
ATOM 1364 N N . VAL A 1 178 ? 45.076 6.221 -37.449 1.00 89.19 178 VAL A N 1
ATOM 1365 C CA . VAL A 1 178 ? 44.665 7.448 -38.149 1.00 89.19 178 VAL A CA 1
ATOM 1366 C C . VAL A 1 178 ? 45.835 8.426 -38.241 1.00 89.19 178 VAL A C 1
ATOM 1368 O O . VAL A 1 178 ? 46.038 9.001 -39.307 1.00 89.19 178 VAL A O 1
ATOM 1371 N N . ASP A 1 179 ? 46.663 8.529 -37.200 1.00 83.06 179 ASP A N 1
ATOM 1372 C CA . ASP A 1 179 ? 47.897 9.328 -37.212 1.00 83.06 179 ASP A CA 1
ATOM 1373 C C . ASP A 1 179 ? 48.974 8.760 -38.164 1.00 83.06 179 ASP A C 1
ATOM 1375 O O . ASP A 1 179 ? 49.868 9.482 -38.602 1.00 83.06 179 ASP A O 1
ATOM 1379 N N . GLN A 1 180 ? 48.867 7.477 -38.537 1.00 83.38 180 GLN A N 1
ATOM 1380 C CA . GLN A 1 180 ? 49.695 6.821 -39.561 1.00 83.38 180 GLN A CA 1
ATOM 1381 C C . GLN A 1 180 ? 49.131 6.937 -40.990 1.00 83.38 180 GLN A C 1
ATOM 1383 O O . GLN A 1 180 ? 49.766 6.458 -41.934 1.00 83.38 180 GLN A O 1
ATOM 1388 N N . LEU A 1 181 ? 47.952 7.540 -41.190 1.00 79.19 181 LEU A N 1
ATOM 1389 C CA . LEU A 1 181 ? 47.448 7.793 -42.540 1.00 79.19 181 LEU A CA 1
ATOM 1390 C C . LEU A 1 181 ? 48.310 8.864 -43.227 1.00 79.19 181 LEU A C 1
ATOM 1392 O O . LEU A 1 181 ? 48.672 9.854 -42.588 1.00 79.19 181 LEU A O 1
ATOM 1396 N N . PRO A 1 182 ? 48.611 8.716 -44.534 1.00 76.12 182 PRO A N 1
ATOM 1397 C CA . PRO A 1 182 ? 49.388 9.710 -45.262 1.00 76.12 182 PRO A CA 1
ATOM 1398 C C . PRO A 1 182 ? 48.696 11.066 -45.165 1.00 76.12 182 PRO A C 1
ATOM 1400 O O . PRO A 1 182 ? 47.487 11.187 -45.398 1.00 76.12 182 PRO A O 1
ATOM 1403 N N . THR A 1 183 ? 49.467 12.095 -44.824 1.00 76.06 183 THR A N 1
ATOM 1404 C CA . THR A 1 183 ? 48.940 13.445 -44.645 1.00 76.06 183 THR A CA 1
ATOM 1405 C C . THR A 1 183 ? 48.256 13.921 -45.923 1.00 76.06 183 THR A C 1
ATOM 1407 O O . THR A 1 183 ? 48.5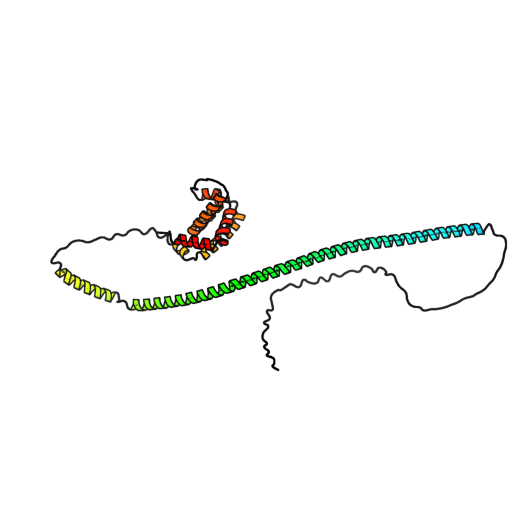91 13.507 -47.035 1.00 76.06 183 THR A O 1
ATOM 1410 N N . LEU A 1 184 ? 47.309 14.857 -45.799 1.00 73.19 184 LEU A N 1
ATOM 1411 C CA . LEU A 1 184 ? 46.590 15.404 -46.957 1.00 73.19 184 LEU A CA 1
ATOM 1412 C C . LEU A 1 184 ? 47.544 15.932 -48.049 1.00 73.19 184 LEU A C 1
ATOM 1414 O O . LEU A 1 184 ? 47.188 15.915 -49.223 1.00 73.19 184 LEU A O 1
ATOM 1418 N N . ALA A 1 185 ? 48.743 16.394 -47.677 1.00 73.62 185 ALA A N 1
ATOM 1419 C CA . ALA A 1 185 ? 49.783 16.817 -48.610 1.00 73.62 185 ALA A CA 1
ATOM 1420 C C . ALA A 1 185 ? 50.413 15.634 -49.368 1.00 73.62 185 ALA A C 1
ATOM 1422 O O . ALA A 1 185 ? 50.533 15.703 -50.586 1.00 73.62 185 ALA A O 1
ATOM 1423 N N . GLU A 1 186 ? 50.748 14.538 -48.685 1.00 77.44 186 GLU A N 1
ATOM 1424 C CA . GLU A 1 186 ? 51.292 13.316 -49.296 1.00 77.44 186 GLU A CA 1
ATOM 1425 C C . GLU A 1 186 ? 50.249 12.620 -50.176 1.00 77.44 186 GLU A C 1
ATOM 1427 O O . GLU A 1 186 ? 50.533 12.283 -51.323 1.00 77.44 186 GLU A O 1
ATOM 1432 N N . ALA A 1 187 ? 49.005 12.499 -49.701 1.00 77.06 187 ALA A N 1
ATOM 1433 C CA . ALA A 1 187 ? 47.895 11.980 -50.496 1.00 77.06 187 ALA A CA 1
ATOM 1434 C C . ALA A 1 187 ? 47.628 12.849 -51.741 1.00 77.06 187 ALA A C 1
ATOM 1436 O O . ALA A 1 187 ? 47.401 12.317 -52.827 1.00 77.06 187 ALA A O 1
ATOM 1437 N N . LYS A 1 188 ? 47.717 14.184 -51.620 1.00 76.50 188 LYS A N 1
ATOM 1438 C CA . LYS A 1 188 ? 47.657 15.102 -52.771 1.00 76.50 188 LYS A CA 1
ATOM 1439 C C . LYS A 1 188 ? 48.869 14.989 -53.687 1.00 76.50 188 LYS A C 1
ATOM 1441 O O . LYS A 1 188 ? 48.685 15.150 -54.882 1.00 76.50 188 LYS A O 1
ATOM 1446 N N . ALA A 1 189 ? 50.069 14.713 -53.181 1.00 78.62 189 ALA A N 1
ATOM 1447 C CA . ALA A 1 189 ? 51.262 14.517 -54.003 1.00 78.62 189 ALA A CA 1
ATOM 1448 C C . ALA A 1 189 ? 51.197 13.198 -54.789 1.00 78.62 189 ALA A C 1
ATOM 1450 O O . ALA A 1 189 ? 51.520 13.179 -55.973 1.00 78.62 189 ALA A O 1
ATOM 1451 N N . VAL A 1 190 ? 50.699 12.120 -54.173 1.00 79.94 190 VAL A N 1
ATOM 1452 C CA . VAL A 1 190 ? 50.419 10.849 -54.861 1.00 79.94 190 VAL A CA 1
ATOM 1453 C C . VAL A 1 190 ? 49.307 11.034 -55.891 1.00 79.94 190 VAL A C 1
ATOM 1455 O O . VAL A 1 190 ? 49.480 10.625 -57.034 1.00 79.94 190 VAL A O 1
ATOM 1458 N N . LEU A 1 191 ? 48.204 11.705 -55.540 1.00 80.56 191 LEU A N 1
ATOM 1459 C CA . LEU A 1 191 ? 47.154 12.034 -56.506 1.00 80.56 191 LEU A CA 1
ATOM 1460 C C . LEU A 1 191 ? 47.670 12.940 -57.626 1.00 80.56 191 LEU A C 1
ATOM 1462 O O . LEU A 1 191 ? 47.325 12.678 -58.764 1.00 80.56 191 LEU A O 1
ATOM 1466 N N . ALA A 1 192 ? 48.522 13.929 -57.345 1.00 78.88 192 ALA A N 1
ATOM 1467 C CA . ALA A 1 192 ? 49.137 14.790 -58.355 1.00 78.88 192 ALA A CA 1
ATOM 1468 C C . ALA A 1 192 ? 50.104 14.019 -59.267 1.00 78.88 192 ALA A C 1
ATOM 1470 O O . ALA A 1 192 ? 50.152 14.273 -60.464 1.00 78.88 192 ALA A O 1
ATOM 1471 N N . GLY A 1 193 ? 50.843 13.046 -58.726 1.00 75.50 193 GLY A N 1
ATOM 1472 C CA . GLY A 1 193 ? 51.672 12.129 -59.508 1.00 75.50 193 GLY A CA 1
ATOM 1473 C C . GLY A 1 193 ? 50.833 11.201 -60.387 1.00 75.50 193 GLY A C 1
ATOM 1474 O O . GLY A 1 193 ? 51.150 11.017 -61.557 1.00 75.50 193 GLY A O 1
ATOM 1475 N N . VAL A 1 194 ? 49.719 10.681 -59.864 1.00 81.25 194 VAL A N 1
ATOM 1476 C CA . VAL A 1 194 ? 48.762 9.858 -60.619 1.00 81.25 194 VAL A CA 1
ATOM 1477 C C . VAL A 1 194 ? 47.984 10.691 -61.638 1.00 81.25 194 VAL A C 1
ATOM 1479 O O . VAL A 1 194 ? 47.734 10.186 -62.725 1.00 81.25 194 VAL A O 1
ATOM 1482 N N . THR A 1 195 ? 47.637 11.953 -61.363 1.00 77.38 195 THR A N 1
ATOM 1483 C CA . THR A 1 195 ? 47.020 12.843 -62.357 1.00 77.38 195 THR A CA 1
ATOM 1484 C C . THR A 1 195 ? 48.031 13.305 -63.386 1.00 77.38 195 THR A C 1
ATOM 1486 O O . THR A 1 195 ? 47.656 13.361 -64.536 1.00 77.38 195 THR A O 1
ATOM 1489 N N . ALA A 1 196 ? 49.301 13.537 -63.046 1.00 75.75 196 ALA A N 1
ATOM 1490 C CA . ALA A 1 196 ? 50.343 13.837 -64.032 1.00 75.75 196 ALA A CA 1
ATOM 1491 C C . ALA A 1 196 ? 50.688 12.610 -64.897 1.00 75.75 196 ALA A C 1
ATOM 1493 O O . ALA A 1 196 ? 50.894 12.734 -66.100 1.00 75.75 196 ALA A O 1
ATOM 1494 N N . GLN A 1 197 ? 50.703 11.405 -64.317 1.00 75.75 197 GLN A N 1
ATOM 1495 C CA . GLN A 1 197 ? 50.836 10.152 -65.065 1.00 75.75 197 GLN A CA 1
ATOM 1496 C C . GLN A 1 197 ? 49.603 9.901 -65.939 1.00 75.75 197 GLN A C 1
ATOM 1498 O O . GLN A 1 197 ? 49.740 9.506 -67.095 1.00 75.75 197 GLN A O 1
ATOM 1503 N N . ARG A 1 198 ? 48.402 10.160 -65.409 1.00 73.12 198 ARG A N 1
ATOM 1504 C CA . ARG A 1 198 ? 47.154 10.098 -66.165 1.00 73.12 198 ARG A CA 1
ATOM 1505 C C . ARG A 1 198 ? 47.175 11.123 -67.287 1.00 73.12 198 ARG A C 1
ATOM 1507 O O . ARG A 1 198 ? 46.972 10.704 -68.402 1.00 73.12 198 ARG A O 1
ATOM 1514 N N . GLU A 1 199 ? 47.498 12.387 -67.045 1.00 69.81 199 GLU A N 1
ATOM 1515 C CA . GLU A 1 199 ? 47.641 13.445 -68.052 1.00 69.81 199 GLU A CA 1
ATOM 1516 C C . GLU A 1 199 ? 48.733 13.114 -69.074 1.00 69.81 199 GLU A C 1
ATOM 1518 O O . GLU A 1 199 ? 48.562 13.430 -70.241 1.00 69.81 199 GLU A O 1
ATOM 1523 N N . ALA A 1 200 ? 49.805 12.404 -68.714 1.00 63.88 200 ALA A N 1
ATOM 1524 C CA . ALA A 1 200 ? 50.766 11.889 -69.691 1.00 63.88 200 ALA A CA 1
ATOM 1525 C C . ALA A 1 200 ? 50.163 10.768 -70.567 1.00 63.88 200 ALA A C 1
ATOM 1527 O O . ALA A 1 200 ? 50.364 10.753 -71.781 1.00 63.88 200 ALA A O 1
ATOM 1528 N N . CYS A 1 201 ? 49.381 9.853 -69.984 1.00 55.50 201 CYS A N 1
ATOM 1529 C CA . CYS A 1 201 ? 48.641 8.819 -70.719 1.00 55.50 201 CYS A CA 1
ATOM 1530 C C . CYS A 1 201 ? 47.418 9.365 -71.483 1.00 55.50 201 CYS A C 1
ATOM 1532 O O . CYS A 1 201 ? 47.021 8.798 -72.493 1.00 55.50 201 CYS A O 1
ATOM 1534 N N . GLU A 1 202 ? 46.828 10.460 -71.018 1.00 54.78 202 GLU A N 1
ATOM 1535 C CA . GLU A 1 202 ? 45.587 11.072 -71.492 1.00 54.78 202 GLU A CA 1
ATOM 1536 C C . GLU A 1 202 ? 45.899 12.191 -72.491 1.00 54.78 202 GLU A C 1
ATOM 1538 O O . GLU A 1 202 ? 45.119 12.388 -73.402 1.00 54.78 202 GLU A O 1
ATOM 1543 N N . ALA A 1 203 ? 47.089 12.803 -72.462 1.00 56.34 203 ALA A N 1
ATOM 1544 C CA . ALA A 1 203 ? 47.667 13.548 -73.586 1.00 56.34 203 ALA A CA 1
ATOM 1545 C C . ALA A 1 203 ? 48.165 12.612 -74.701 1.00 56.34 203 ALA A C 1
ATOM 1547 O O . ALA A 1 203 ? 48.113 12.975 -75.873 1.00 56.34 203 ALA A O 1
ATOM 1548 N N . ALA A 1 204 ? 48.592 11.388 -74.363 1.00 51.47 204 ALA A N 1
ATOM 1549 C CA . ALA A 1 204 ? 48.806 10.334 -75.357 1.00 51.47 204 ALA A CA 1
ATOM 1550 C C . ALA A 1 204 ? 47.479 9.789 -75.929 1.00 51.47 204 ALA A C 1
ATOM 1552 O O . ALA A 1 204 ? 47.452 9.353 -77.078 1.00 51.47 204 ALA A O 1
ATOM 1553 N N . ALA A 1 205 ? 46.379 9.844 -75.165 1.00 45.44 205 ALA A N 1
ATOM 1554 C CA . ALA A 1 205 ? 45.043 9.452 -75.624 1.00 45.44 205 ALA A CA 1
ATOM 1555 C C . ALA A 1 205 ? 44.274 10.583 -76.333 1.00 45.44 205 ALA A C 1
ATOM 1557 O O . ALA A 1 205 ? 43.532 10.289 -77.260 1.00 45.44 205 ALA A O 1
ATOM 1558 N N . ALA A 1 206 ? 44.496 11.858 -75.986 1.00 44.88 206 ALA A N 1
ATOM 1559 C CA . ALA A 1 206 ? 43.831 13.047 -76.546 1.00 44.88 206 ALA A CA 1
ATOM 1560 C C . ALA A 1 206 ? 44.294 13.422 -77.969 1.00 44.88 206 ALA A C 1
ATOM 1562 O O . ALA A 1 206 ? 43.966 14.488 -78.486 1.00 44.88 206 ALA A O 1
ATOM 1563 N N . VAL A 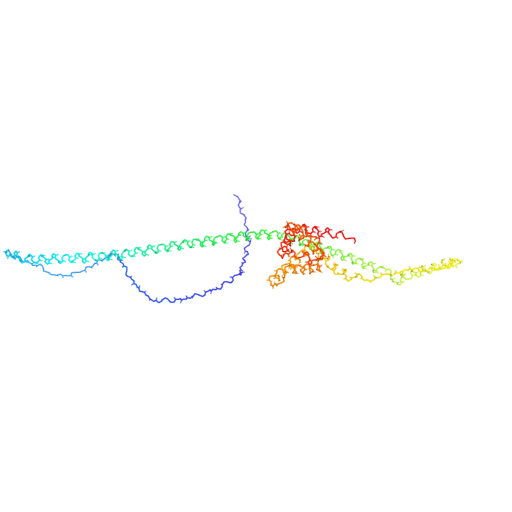1 207 ? 45.008 12.510 -78.632 1.00 49.12 207 VAL A N 1
ATOM 1564 C CA . VAL A 1 207 ? 45.017 12.406 -80.099 1.00 49.12 207 VAL A CA 1
ATOM 1565 C C . VAL A 1 207 ? 43.657 11.882 -80.620 1.00 49.12 207 VAL A C 1
ATOM 1567 O O . VAL A 1 207 ? 43.373 12.005 -81.808 1.00 49.12 207 VAL A O 1
ATOM 1570 N N . CYS A 1 208 ? 42.786 11.377 -79.734 1.00 35.50 208 CYS A N 1
ATOM 1571 C CA . CYS A 1 208 ? 41.406 10.975 -79.994 1.00 35.50 208 CYS A CA 1
ATOM 1572 C C . CYS A 1 208 ? 40.433 11.585 -78.956 1.00 35.50 208 CYS A C 1
ATOM 1574 O O . CYS A 1 208 ? 40.563 11.321 -77.765 1.00 35.50 208 CYS A O 1
ATOM 1576 N N . GLU A 1 209 ? 39.484 12.382 -79.463 1.00 36.78 209 GLU A N 1
ATOM 1577 C CA . GLU A 1 209 ? 38.126 12.749 -78.978 1.00 36.78 209 GLU A CA 1
ATOM 1578 C C . GLU A 1 209 ? 37.796 12.554 -77.471 1.00 36.78 209 GLU A C 1
ATOM 1580 O O . GLU A 1 209 ? 37.849 11.445 -76.951 1.00 36.78 209 GLU A O 1
ATOM 1585 N N . ASP A 1 210 ? 37.495 13.574 -76.655 1.00 28.17 210 ASP A N 1
ATOM 1586 C CA . ASP A 1 210 ? 36.486 14.663 -76.725 1.00 28.17 210 ASP A CA 1
ATOM 1587 C C . ASP A 1 210 ? 35.058 14.273 -76.233 1.00 28.17 210 ASP A C 1
ATOM 1589 O O . ASP A 1 210 ? 34.571 13.166 -76.433 1.00 28.17 210 ASP A O 1
ATOM 1593 N N . HIS A 1 211 ? 34.400 15.242 -75.582 1.00 32.50 211 HIS A N 1
ATOM 1594 C CA . HIS A 1 211 ? 33.017 15.319 -75.071 1.00 32.50 211 HIS A CA 1
ATOM 1595 C C . HIS A 1 211 ? 32.530 14.628 -73.760 1.00 32.50 211 HIS A C 1
ATOM 1597 O O . HIS A 1 211 ? 32.311 13.427 -73.657 1.00 32.50 211 HIS A O 1
ATOM 1603 N N . THR A 1 212 ? 32.059 15.510 -72.853 1.00 32.12 212 THR A N 1
ATOM 1604 C CA . THR A 1 212 ? 30.939 15.392 -71.868 1.00 32.12 212 THR A CA 1
ATOM 1605 C C . THR A 1 212 ? 31.072 14.428 -70.669 1.00 32.12 212 THR A C 1
ATOM 1607 O O . THR A 1 212 ? 31.255 13.237 -70.849 1.00 32.12 212 THR A O 1
ATOM 1610 N N . ALA A 1 213 ? 31.001 14.803 -69.378 1.00 31.53 213 ALA A N 1
ATOM 1611 C CA . ALA A 1 213 ? 30.402 15.902 -68.581 1.00 31.53 213 ALA A CA 1
ATOM 1612 C C . ALA A 1 213 ? 28.992 15.649 -67.978 1.00 31.53 213 ALA A C 1
ATOM 1614 O O . ALA A 1 213 ? 28.010 15.537 -68.704 1.00 31.53 213 ALA A O 1
ATOM 1615 N N . LEU A 1 214 ? 28.922 15.761 -66.632 1.00 37.38 214 LEU A N 1
ATOM 1616 C CA . LEU A 1 214 ? 27.734 15.898 -65.748 1.00 37.38 214 LEU A CA 1
ATOM 1617 C C . LEU A 1 214 ? 26.854 14.625 -65.608 1.00 37.38 214 LEU A C 1
ATOM 1619 O O . LEU A 1 214 ? 26.624 13.907 -66.565 1.00 37.38 214 LEU A O 1
ATOM 1623 N N . ARG A 1 215 ? 26.280 14.270 -64.445 1.00 31.14 215 ARG A N 1
ATOM 1624 C CA . ARG A 1 215 ? 25.471 15.106 -63.537 1.00 31.14 215 ARG A CA 1
ATOM 1625 C C . ARG A 1 215 ? 25.072 14.314 -62.270 1.00 31.14 215 ARG A C 1
ATOM 1627 O O . ARG A 1 215 ? 24.429 13.279 -62.405 1.00 31.14 215 ARG A O 1
ATOM 1634 N N . THR A 1 216 ? 25.304 14.843 -61.064 1.00 30.19 216 THR A N 1
ATOM 1635 C CA . THR A 1 216 ? 24.749 14.271 -59.813 1.00 30.19 216 THR A CA 1
ATOM 1636 C C . THR A 1 216 ? 23.969 15.337 -59.049 1.00 30.19 216 THR A C 1
ATOM 1638 O O . THR A 1 216 ? 24.537 16.349 -58.647 1.00 30.19 216 THR A O 1
ATOM 1641 N N . GLY A 1 217 ? 22.661 15.127 -58.870 1.00 33.28 217 GLY A N 1
ATOM 1642 C CA . GLY A 1 217 ? 21.749 16.076 -58.227 1.00 33.28 217 GLY A CA 1
ATOM 1643 C C . GLY A 1 217 ? 21.135 15.540 -56.933 1.00 33.28 217 GLY A C 1
ATOM 1644 O O . GLY A 1 217 ? 20.245 14.703 -56.973 1.00 33.28 217 GLY A O 1
ATOM 1645 N N . GLN A 1 218 ? 21.632 16.050 -55.808 1.00 37.34 218 GLN A N 1
ATOM 1646 C CA . GLN A 1 218 ? 20.872 16.638 -54.693 1.00 37.34 218 GLN A CA 1
ATOM 1647 C C . GLN A 1 218 ? 19.352 16.357 -54.589 1.00 37.34 218 GLN A C 1
ATOM 1649 O O . GLN A 1 218 ? 18.593 16.784 -55.458 1.00 37.34 218 GLN A O 1
ATOM 1654 N N . PHE A 1 219 ? 18.888 15.827 -53.442 1.00 34.06 219 PHE A N 1
ATOM 1655 C CA . PHE A 1 219 ? 17.506 16.042 -52.974 1.00 34.06 219 PHE A CA 1
ATOM 1656 C C . PHE A 1 219 ? 17.346 16.037 -51.432 1.00 34.06 219 PHE A C 1
ATOM 1658 O O . PHE A 1 219 ? 17.745 15.096 -50.753 1.00 34.06 219 PHE A O 1
ATOM 1665 N N . THR A 1 220 ? 16.741 17.121 -50.924 1.00 38.56 220 THR A N 1
ATOM 1666 C CA . THR A 1 220 ? 16.012 17.311 -49.642 1.00 38.56 220 THR A CA 1
ATOM 1667 C C . THR A 1 220 ? 16.617 16.867 -48.295 1.00 38.56 220 THR A C 1
ATOM 1669 O O . THR A 1 220 ? 16.429 15.737 -47.846 1.00 38.56 220 THR A O 1
ATOM 1672 N N . LEU A 1 221 ? 17.117 17.856 -47.536 1.00 46.22 221 LEU A N 1
ATOM 1673 C CA . LEU A 1 221 ? 16.727 17.985 -46.123 1.00 46.22 221 LEU A CA 1
ATOM 1674 C C . LEU A 1 221 ? 15.230 18.329 -46.069 1.00 46.22 221 LEU A C 1
ATOM 1676 O O . LEU A 1 221 ? 14.836 19.261 -46.756 1.00 46.22 221 LEU A O 1
ATOM 1680 N N . ASP A 1 222 ? 14.454 17.599 -45.260 1.00 38.94 222 ASP A N 1
ATOM 1681 C CA . ASP A 1 222 ? 13.213 18.064 -44.583 1.00 38.94 222 ASP A CA 1
ATOM 1682 C C . ASP A 1 222 ? 12.599 16.994 -43.635 1.00 38.94 222 ASP A C 1
ATOM 1684 O O . ASP A 1 222 ? 11.484 17.129 -43.138 1.00 38.94 222 ASP A O 1
ATOM 1688 N N . PHE A 1 223 ? 13.328 15.907 -43.334 1.00 45.19 223 PHE A N 1
ATOM 1689 C CA . PHE A 1 223 ? 12.819 14.757 -42.564 1.00 45.19 223 PHE A CA 1
ATOM 1690 C C . PHE A 1 223 ? 13.334 14.675 -41.106 1.00 45.19 223 PHE A C 1
ATOM 1692 O O . PHE A 1 223 ? 12.941 13.791 -40.347 1.00 45.19 223 PHE A O 1
ATOM 1699 N N . TYR A 1 224 ? 14.237 15.571 -40.691 1.00 48.66 224 TYR A N 1
ATOM 1700 C CA . TYR A 1 224 ? 15.055 15.366 -39.484 1.00 48.66 224 TYR A CA 1
ATOM 1701 C C . TYR A 1 224 ? 14.362 15.654 -38.137 1.00 48.66 224 TYR A C 1
ATOM 1703 O O . TYR A 1 224 ? 14.752 15.067 -37.127 1.00 48.66 224 TYR A O 1
ATOM 1711 N N . ASP A 1 225 ? 13.315 16.483 -38.098 1.00 42.81 225 ASP A N 1
ATOM 1712 C CA . ASP A 1 225 ? 12.733 16.967 -36.829 1.00 42.81 225 ASP A CA 1
ATOM 1713 C C . ASP A 1 225 ? 11.832 15.926 -36.118 1.00 42.81 225 ASP A C 1
ATOM 1715 O O . ASP A 1 225 ? 11.748 15.866 -34.891 1.00 42.81 225 ASP A O 1
ATOM 1719 N N . VAL A 1 226 ? 11.218 15.009 -36.879 1.00 49.38 226 VAL A N 1
ATOM 1720 C CA . VAL A 1 226 ? 10.433 13.879 -36.330 1.00 49.38 226 VAL A CA 1
ATOM 1721 C C . VAL A 1 226 ? 11.329 12.696 -35.931 1.00 49.38 226 VAL A C 1
ATOM 1723 O O . VAL A 1 226 ? 10.964 11.891 -35.071 1.00 49.38 226 VAL A O 1
ATOM 1726 N N . VAL A 1 227 ? 12.519 12.583 -36.526 1.00 51.62 227 VAL A N 1
ATOM 1727 C CA . VAL A 1 227 ? 13.431 11.452 -36.301 1.00 51.62 227 VAL A CA 1
ATOM 1728 C C . VAL A 1 227 ? 14.252 11.623 -35.018 1.00 51.62 227 VAL A C 1
ATOM 1730 O O . VAL A 1 227 ? 14.402 10.648 -34.278 1.00 51.62 227 VAL A O 1
ATOM 1733 N N . LEU A 1 228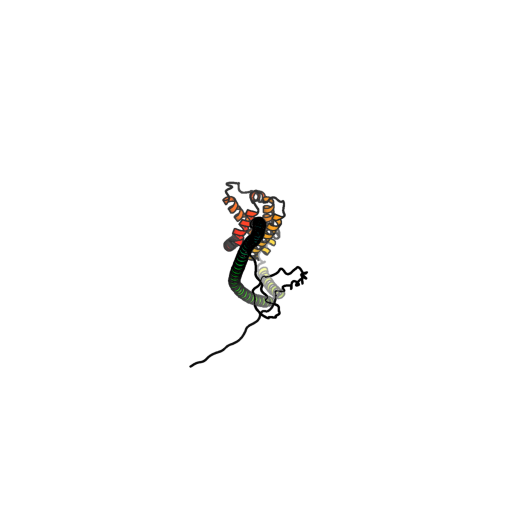 ? 14.709 12.840 -34.683 1.00 49.44 228 LEU A N 1
ATOM 1734 C CA . LEU A 1 228 ? 15.529 13.070 -33.480 1.00 49.44 228 LEU A CA 1
ATOM 1735 C C . LEU A 1 228 ? 14.818 12.667 -32.175 1.00 49.44 228 LEU A C 1
ATOM 1737 O O . LEU A 1 228 ? 15.386 11.936 -31.362 1.00 49.44 228 LEU A O 1
ATOM 1741 N N . THR A 1 229 ? 13.552 13.057 -31.994 1.00 50.22 229 THR A N 1
ATOM 1742 C CA . THR A 1 229 ? 12.780 12.701 -30.783 1.00 50.22 229 THR A CA 1
ATOM 1743 C C . THR A 1 229 ? 12.435 11.209 -30.693 1.00 50.22 229 THR A C 1
ATOM 1745 O O . THR A 1 229 ? 12.186 10.699 -29.599 1.00 50.22 229 THR A O 1
ATOM 1748 N N . SER A 1 230 ? 12.469 10.479 -31.813 1.00 47.47 230 SER A N 1
ATOM 1749 C CA . SER A 1 230 ? 12.302 9.021 -31.837 1.00 47.47 230 SER A CA 1
ATOM 1750 C C . SER A 1 230 ? 13.602 8.274 -31.494 1.00 47.47 230 SER A C 1
ATOM 1752 O O . SER A 1 230 ? 13.548 7.212 -30.868 1.00 47.47 230 SER A O 1
ATOM 1754 N N . LEU A 1 231 ? 14.776 8.835 -31.827 1.00 48.59 231 LEU A N 1
ATOM 1755 C CA . LEU A 1 231 ? 16.074 8.249 -31.467 1.00 48.59 231 LEU A CA 1
ATOM 1756 C C . LEU A 1 231 ? 16.362 8.330 -29.961 1.00 48.59 231 LEU A C 1
ATOM 1758 O O . LEU A 1 231 ? 16.721 7.315 -29.364 1.00 48.59 231 LEU A O 1
ATOM 1762 N N . GLU A 1 232 ? 16.148 9.480 -29.313 1.00 50.44 232 GLU A N 1
ATOM 1763 C CA . GLU A 1 232 ? 16.454 9.641 -27.877 1.00 50.44 232 GLU A CA 1
ATOM 1764 C C . GLU A 1 232 ? 15.673 8.664 -26.977 1.00 50.44 232 GLU A C 1
ATOM 1766 O O . GLU A 1 232 ? 16.177 8.202 -25.950 1.00 50.44 232 GLU A O 1
ATOM 1771 N N . PHE A 1 233 ? 14.453 8.282 -27.372 1.00 49.66 233 PHE A N 1
ATOM 1772 C CA . PHE A 1 233 ? 13.658 7.291 -26.638 1.00 49.66 233 PHE A CA 1
ATOM 1773 C C . PHE A 1 233 ? 14.000 5.832 -26.994 1.00 49.66 233 PHE A C 1
ATOM 1775 O O . PHE A 1 233 ? 13.595 4.912 -26.275 1.00 49.66 233 PHE A O 1
ATOM 1782 N N . CYS A 1 234 ? 14.769 5.602 -28.064 1.00 51.78 234 CYS A N 1
ATOM 1783 C CA . CYS A 1 234 ? 15.197 4.272 -28.497 1.00 51.78 234 CYS A CA 1
ATOM 1784 C C . CYS A 1 234 ? 16.316 3.685 -27.613 1.00 51.78 234 CYS A C 1
ATOM 1786 O O . CYS A 1 234 ? 16.454 2.465 -27.536 1.00 51.78 234 CYS A O 1
ATOM 1788 N N . HIS A 1 235 ? 17.061 4.527 -26.887 1.00 57.47 235 HIS A N 1
ATOM 1789 C CA . HIS A 1 235 ? 18.140 4.103 -25.983 1.00 57.47 235 HIS A CA 1
ATOM 1790 C C . HIS A 1 235 ? 17.669 3.643 -24.592 1.00 57.47 235 HIS A C 1
ATOM 1792 O O . HIS A 1 235 ? 18.447 3.064 -23.834 1.00 57.47 235 HIS A O 1
ATOM 1798 N N . LYS A 1 236 ? 16.400 3.867 -24.223 1.00 77.19 236 LYS A N 1
ATOM 1799 C CA . LYS A 1 236 ? 15.863 3.412 -22.931 1.00 77.19 236 LYS A CA 1
ATOM 1800 C C . LYS A 1 236 ? 15.414 1.957 -23.006 1.00 77.19 236 LYS A C 1
ATOM 1802 O O . LYS A 1 236 ? 14.572 1.608 -23.837 1.00 77.19 236 LYS A O 1
ATOM 1807 N N . SER A 1 237 ? 15.881 1.131 -22.064 1.00 88.12 237 SER A N 1
ATOM 1808 C CA . SER A 1 237 ? 15.407 -0.252 -21.930 1.00 88.12 237 SER A CA 1
ATOM 1809 C C . SER A 1 237 ? 13.879 -0.301 -21.808 1.00 88.12 237 SER A C 1
ATOM 1811 O O . SER A 1 237 ? 13.250 0.563 -21.188 1.00 88.12 237 SER A O 1
ATOM 1813 N N . ILE A 1 238 ? 13.254 -1.325 -22.396 1.00 88.50 238 ILE A N 1
ATOM 1814 C CA . ILE A 1 238 ? 11.787 -1.451 -22.418 1.00 88.50 238 ILE A CA 1
ATOM 1815 C C . ILE A 1 238 ? 11.221 -1.483 -20.988 1.00 88.50 238 ILE A C 1
ATOM 1817 O O . ILE A 1 238 ? 10.193 -0.868 -20.716 1.00 88.50 238 ILE A O 1
ATOM 1821 N N . GLN A 1 239 ? 11.940 -2.099 -20.048 1.00 89.06 239 GLN A N 1
ATOM 1822 C CA . GLN A 1 239 ? 11.608 -2.110 -18.623 1.00 89.06 239 GLN A CA 1
ATOM 1823 C C . GLN A 1 239 ? 11.597 -0.697 -18.010 1.00 89.06 239 GLN A C 1
ATOM 1825 O O . GLN A 1 239 ? 10.654 -0.345 -17.300 1.00 89.06 239 GLN A O 1
ATOM 1830 N N . THR A 1 240 ? 12.565 0.161 -18.356 1.00 90.94 240 THR A N 1
ATOM 1831 C CA . THR A 1 240 ? 12.567 1.583 -17.959 1.00 90.94 240 THR A CA 1
ATOM 1832 C C . THR A 1 240 ? 11.340 2.309 -18.506 1.00 90.94 240 THR A C 1
ATOM 1834 O O . THR A 1 240 ? 10.665 3.025 -17.768 1.00 90.94 240 THR A O 1
ATOM 1837 N N . ARG A 1 241 ? 10.990 2.076 -19.777 1.00 92.75 241 ARG A N 1
ATOM 1838 C CA . ARG A 1 241 ? 9.821 2.684 -20.443 1.00 92.75 241 ARG A CA 1
ATOM 1839 C C . ARG A 1 241 ? 8.492 2.234 -19.820 1.00 92.75 241 ARG A C 1
ATOM 1841 O O . ARG A 1 241 ? 7.589 3.054 -19.629 1.00 92.75 241 ARG A O 1
ATOM 1848 N N . ILE A 1 242 ? 8.391 0.963 -19.423 1.00 93.25 242 ILE A N 1
ATOM 1849 C CA . ILE A 1 242 ? 7.271 0.411 -18.642 1.00 93.25 242 ILE A CA 1
ATOM 1850 C C . ILE A 1 242 ? 7.159 1.136 -17.291 1.00 93.25 242 ILE A C 1
ATOM 1852 O O . ILE A 1 242 ? 6.105 1.694 -16.980 1.00 93.25 242 ILE A O 1
ATOM 1856 N N . GLN A 1 243 ? 8.246 1.219 -16.517 1.00 94.62 243 GLN A N 1
ATOM 1857 C CA . GLN A 1 243 ? 8.256 1.886 -15.206 1.00 94.62 243 GLN A CA 1
ATOM 1858 C C . GLN A 1 243 ? 7.948 3.389 -15.301 1.00 94.62 243 GLN A C 1
ATOM 1860 O O . GLN A 1 243 ? 7.172 3.930 -14.509 1.00 94.62 243 GLN A O 1
ATOM 1865 N N . GLU A 1 244 ? 8.494 4.073 -16.306 1.00 93.69 244 GLU A N 1
ATOM 1866 C CA . GLU A 1 244 ? 8.200 5.473 -16.621 1.00 93.69 244 GLU A CA 1
ATOM 1867 C C . GLU A 1 244 ? 6.721 5.713 -16.956 1.00 93.69 244 GLU A C 1
ATOM 1869 O O . GLU A 1 244 ? 6.178 6.775 -16.620 1.00 93.69 244 GLU A O 1
ATOM 1874 N N . THR A 1 245 ? 6.072 4.734 -17.588 1.00 95.25 245 THR A N 1
ATOM 1875 C CA . THR A 1 245 ? 4.650 4.759 -17.951 1.00 95.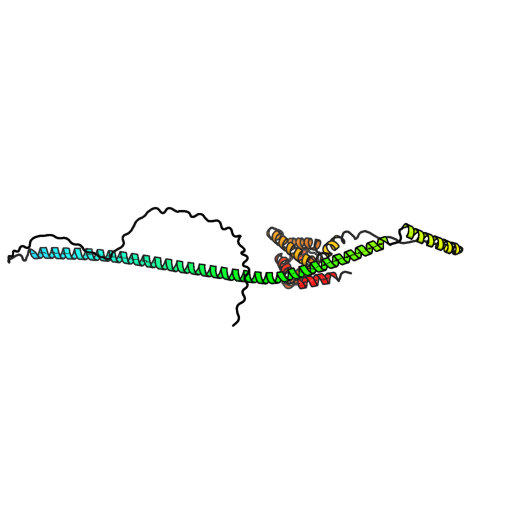25 245 THR A CA 1
ATOM 1876 C C . THR A 1 245 ? 3.755 4.459 -16.749 1.00 95.25 245 THR A C 1
ATOM 1878 O O . THR A 1 245 ? 2.778 5.176 -16.528 1.00 95.25 245 THR A O 1
ATOM 1881 N N . ILE A 1 246 ? 4.117 3.495 -15.896 1.00 96.12 246 ILE A N 1
ATOM 1882 C CA . ILE A 1 246 ? 3.424 3.232 -14.621 1.00 96.12 246 ILE A CA 1
ATOM 1883 C C . ILE A 1 246 ? 3.481 4.474 -13.720 1.00 96.12 246 ILE A C 1
ATOM 1885 O O . ILE A 1 246 ? 2.446 4.927 -13.228 1.00 96.12 246 ILE A O 1
ATOM 1889 N N . LYS A 1 247 ? 4.665 5.086 -13.557 1.00 96.69 247 LYS A N 1
ATOM 1890 C CA . LYS A 1 247 ? 4.836 6.346 -12.809 1.00 96.69 247 LYS A CA 1
ATOM 1891 C C . LYS A 1 247 ? 4.010 7.488 -13.413 1.00 96.69 247 LYS A C 1
ATOM 1893 O O . LYS A 1 247 ? 3.423 8.264 -12.663 1.00 96.69 247 LYS A O 1
ATOM 1898 N N . SER A 1 248 ? 3.917 7.572 -14.744 1.00 95.50 248 SER A N 1
ATOM 1899 C CA . SER A 1 248 ? 3.038 8.532 -15.428 1.00 95.50 248 SER A CA 1
ATOM 1900 C C . SER A 1 248 ? 1.571 8.302 -15.061 1.00 95.50 248 SER A C 1
ATOM 1902 O O . SER A 1 248 ? 0.911 9.206 -14.562 1.00 95.50 248 SER A O 1
ATOM 1904 N N . THR A 1 249 ? 1.086 7.070 -15.220 1.00 96.44 249 THR A N 1
ATOM 1905 C CA . THR A 1 249 ? -0.313 6.689 -14.970 1.00 96.44 249 THR A CA 1
ATOM 1906 C C . THR A 1 249 ? -0.717 6.920 -13.513 1.00 96.44 249 THR A C 1
ATOM 1908 O O . THR A 1 249 ? -1.825 7.378 -13.257 1.00 96.44 249 THR A O 1
ATOM 1911 N N . ARG A 1 250 ? 0.190 6.693 -12.549 1.00 97.00 250 ARG A N 1
ATOM 1912 C CA . ARG A 1 250 ? -0.045 7.023 -11.131 1.00 97.00 250 ARG A CA 1
ATOM 1913 C C . ARG A 1 250 ? -0.252 8.523 -10.895 1.00 97.00 250 ARG A C 1
ATOM 1915 O O . ARG A 1 250 ? -1.148 8.870 -10.134 1.00 97.00 250 ARG A O 1
ATOM 1922 N N . ARG A 1 251 ? 0.526 9.397 -11.551 1.00 96.75 251 ARG A N 1
ATOM 1923 C CA . ARG A 1 251 ? 0.328 10.860 -11.476 1.00 96.75 251 ARG A CA 1
ATOM 1924 C C . ARG A 1 251 ? -1.003 11.268 -12.100 1.00 96.75 251 ARG A C 1
ATOM 1926 O O . ARG A 1 251 ? -1.820 11.861 -11.416 1.00 96.75 251 ARG A O 1
ATOM 1933 N N . TRP A 1 252 ? -1.281 10.810 -13.320 1.00 97.38 252 TRP A N 1
ATOM 1934 C CA . TRP A 1 252 ? -2.568 11.065 -13.977 1.00 97.38 252 TRP A CA 1
ATOM 1935 C C . TRP A 1 252 ? -3.767 10.538 -13.170 1.00 97.38 252 TRP A C 1
ATOM 1937 O O . TRP A 1 252 ? -4.821 11.157 -13.178 1.00 97.38 252 TRP A O 1
ATOM 1947 N N . HIS A 1 253 ? -3.624 9.439 -12.422 1.00 97.00 253 HIS A N 1
ATOM 1948 C CA . HIS A 1 253 ? -4.680 8.950 -11.529 1.00 97.00 253 HIS A CA 1
ATOM 1949 C C . HIS A 1 253 ? -4.843 9.787 -10.251 1.00 97.00 253 HIS A C 1
ATOM 1951 O O . HIS A 1 253 ? -5.925 9.792 -9.670 1.00 97.00 253 HIS A O 1
ATOM 1957 N N . HIS A 1 254 ? -3.811 10.506 -9.813 1.00 96.38 254 HIS A N 1
ATOM 1958 C CA . HIS A 1 254 ? -3.970 11.538 -8.793 1.00 96.38 254 HIS A CA 1
ATOM 1959 C C . HIS A 1 254 ? -4.707 12.753 -9.376 1.00 96.38 254 HIS A C 1
ATOM 1961 O O . HIS A 1 254 ? -5.708 13.183 -8.811 1.00 96.38 254 HIS A O 1
ATOM 1967 N N . ASP A 1 255 ? -4.275 13.236 -10.544 1.00 95.75 255 ASP A N 1
ATOM 1968 C CA . ASP A 1 255 ? -4.860 14.404 -11.218 1.00 95.75 255 ASP A CA 1
ATOM 1969 C C . ASP A 1 255 ? -6.343 14.184 -11.582 1.00 95.75 255 ASP A C 1
ATOM 1971 O O . ASP A 1 255 ? -7.158 15.100 -11.453 1.00 95.75 255 ASP A O 1
ATOM 1975 N N . HIS A 1 256 ? -6.711 12.951 -11.957 1.00 96.31 256 HIS A N 1
ATOM 1976 C CA . HIS A 1 256 ? -8.094 12.527 -12.214 1.00 96.31 256 HIS A CA 1
ATOM 1977 C C . HIS A 1 256 ? -9.011 12.709 -10.997 1.00 96.31 256 HIS A C 1
ATOM 1979 O O . HIS A 1 256 ? -10.131 13.178 -11.145 1.00 96.31 256 HIS A O 1
ATOM 1985 N N . LYS A 1 257 ? -8.536 12.447 -9.772 1.00 95.06 257 LYS A N 1
ATOM 1986 C CA . LYS A 1 257 ? -9.359 12.614 -8.554 1.00 95.06 257 LYS A CA 1
ATOM 1987 C C . LYS A 1 257 ? -9.709 14.068 -8.248 1.00 95.06 257 LYS A C 1
ATOM 1989 O O . LYS A 1 257 ? -10.660 14.321 -7.517 1.00 95.06 257 LYS A O 1
ATOM 1994 N N . SER A 1 258 ? -8.919 15.004 -8.766 1.00 94.94 258 SER A N 1
ATOM 1995 C CA . SER A 1 258 ? -9.126 16.447 -8.619 1.00 94.94 258 SER A CA 1
ATOM 1996 C C . SER A 1 258 ? -9.750 17.109 -9.851 1.00 94.94 258 SER A C 1
ATOM 1998 O O . SER A 1 258 ? -10.032 18.305 -9.811 1.00 94.94 258 SER A O 1
ATOM 2000 N N . THR A 1 259 ? -9.937 16.378 -10.955 1.00 94.75 259 THR A N 1
ATOM 2001 C CA . THR A 1 259 ? -10.488 16.945 -12.190 1.00 94.75 259 THR A CA 1
ATOM 2002 C C . THR A 1 259 ? -12.009 16.832 -12.231 1.00 94.75 259 THR A C 1
ATOM 2004 O O . THR A 1 259 ? -12.594 15.877 -11.734 1.00 94.75 259 THR A O 1
ATOM 2007 N N . THR A 1 260 ? -12.650 17.802 -12.877 1.00 95.31 260 THR A N 1
ATOM 2008 C CA . THR A 1 260 ? -14.079 17.768 -13.236 1.00 95.31 260 THR A CA 1
ATOM 2009 C C . THR A 1 260 ? -14.296 17.402 -14.708 1.00 95.31 260 THR A C 1
ATOM 2011 O O . THR A 1 260 ? -15.414 17.475 -15.216 1.00 95.31 260 THR A O 1
ATOM 2014 N N . LEU A 1 261 ? -13.223 17.043 -15.423 1.00 93.44 261 LEU A N 1
ATOM 2015 C CA . LEU A 1 261 ? -13.285 16.593 -16.808 1.00 93.44 261 LEU A CA 1
ATOM 2016 C C . LEU A 1 261 ? -13.932 15.210 -16.914 1.00 93.44 261 LEU A C 1
ATOM 2018 O O . LEU A 1 261 ? -13.603 14.302 -16.162 1.00 93.44 261 LEU A O 1
ATOM 2022 N N . ASP A 1 262 ? -14.776 15.057 -17.931 1.00 95.62 262 ASP A N 1
ATOM 2023 C CA . ASP A 1 262 ? -15.311 13.769 -18.365 1.00 95.62 262 ASP A CA 1
ATOM 2024 C C . ASP A 1 262 ? -14.196 12.746 -18.662 1.00 95.62 262 ASP A C 1
ATOM 2026 O O . ASP A 1 262 ? -13.190 13.071 -19.307 1.00 95.62 262 ASP A O 1
ATOM 2030 N N . ASP A 1 263 ? -14.411 11.503 -18.231 1.00 94.69 263 ASP A N 1
ATOM 2031 C CA . ASP A 1 263 ? -13.453 10.395 -18.294 1.00 94.69 263 ASP A CA 1
ATOM 2032 C C . ASP A 1 263 ? -12.928 10.129 -19.706 1.00 94.69 263 ASP A C 1
ATOM 2034 O O . ASP A 1 263 ? -11.729 9.885 -19.887 1.00 94.69 263 ASP A O 1
ATOM 2038 N N . GLY A 1 264 ? -13.790 10.228 -20.722 1.00 93.75 264 GLY A N 1
ATOM 2039 C CA . GLY A 1 264 ? -13.391 10.017 -22.109 1.00 93.75 264 GLY A CA 1
ATOM 2040 C C . GLY A 1 264 ? -12.461 11.121 -22.608 1.00 93.75 264 GLY A C 1
ATOM 2041 O O . GLY A 1 264 ? -11.419 10.850 -23.215 1.00 93.75 264 GLY A O 1
ATOM 2042 N N . LYS A 1 265 ? -12.765 12.383 -22.279 1.00 94.06 265 LYS A N 1
ATOM 2043 C CA . LYS A 1 265 ? -11.889 13.529 -22.591 1.00 94.06 265 LYS A CA 1
ATOM 2044 C C . LYS A 1 265 ? -10.566 13.456 -21.826 1.00 94.06 265 LYS A C 1
ATOM 2046 O O . LYS A 1 265 ? -9.507 13.711 -22.405 1.00 94.06 265 LYS A O 1
ATOM 2051 N N . PHE A 1 266 ? -10.606 13.081 -20.548 1.00 96.12 266 PHE A N 1
ATOM 2052 C CA . PHE A 1 266 ? -9.413 12.913 -19.720 1.00 96.12 266 PHE A CA 1
ATOM 2053 C C . PHE A 1 266 ? -8.510 11.791 -20.258 1.00 96.12 266 PHE A C 1
ATOM 2055 O O . PHE A 1 266 ? -7.310 11.994 -20.458 1.00 96.12 266 PHE A O 1
ATOM 2062 N N . THR A 1 267 ? -9.098 10.645 -20.607 1.00 95.75 267 THR A N 1
ATOM 2063 C CA . THR A 1 267 ? -8.397 9.494 -21.190 1.00 95.75 267 THR A CA 1
ATOM 2064 C C . THR A 1 267 ? -7.791 9.815 -22.557 1.00 95.75 267 THR A C 1
ATOM 2066 O O . THR A 1 267 ? -6.640 9.456 -22.814 1.00 95.75 267 THR A O 1
ATOM 2069 N N . ALA A 1 268 ? -8.500 10.547 -23.424 1.00 94.88 268 ALA A N 1
ATOM 2070 C CA . ALA A 1 268 ? -7.945 11.018 -24.694 1.00 94.88 268 ALA A CA 1
ATOM 2071 C C . ALA A 1 268 ? -6.723 11.932 -24.480 1.00 94.88 268 ALA A C 1
ATOM 2073 O O . ALA A 1 268 ? -5.705 11.767 -25.156 1.00 94.88 268 ALA A O 1
ATOM 2074 N N . ASN A 1 269 ? -6.772 12.843 -23.502 1.00 96.31 269 ASN A N 1
ATOM 2075 C CA . ASN A 1 269 ? -5.638 13.704 -23.156 1.00 96.31 269 ASN A CA 1
ATOM 2076 C C . ASN A 1 269 ? -4.444 12.917 -22.593 1.00 96.31 269 ASN A C 1
ATOM 2078 O O . ASN A 1 269 ? -3.309 13.168 -23.010 1.00 96.31 269 ASN A O 1
ATOM 2082 N N . TYR A 1 270 ? -4.685 11.935 -21.717 1.00 96.69 270 TYR A N 1
ATOM 2083 C CA . TYR A 1 270 ? -3.652 11.013 -21.234 1.00 96.69 270 TYR A CA 1
ATOM 2084 C C . TYR A 1 270 ? -2.987 10.271 -22.398 1.00 96.69 270 TYR A C 1
ATOM 2086 O O . TYR A 1 270 ? -1.763 10.307 -22.529 1.00 96.69 270 TYR A O 1
ATOM 2094 N N . LEU A 1 271 ? -3.774 9.661 -23.292 1.00 95.44 271 LEU A N 1
ATOM 2095 C CA . LEU A 1 271 ? -3.246 8.892 -24.421 1.00 95.44 271 LEU A CA 1
ATOM 2096 C C . LEU A 1 271 ? -2.496 9.772 -25.433 1.00 95.44 271 LEU A C 1
ATOM 2098 O O . LEU A 1 271 ? -1.454 9.344 -25.920 1.00 95.44 271 LEU A O 1
ATOM 2102 N N . LYS A 1 272 ? -2.934 11.016 -25.685 1.00 94.94 272 LYS A N 1
ATOM 2103 C CA . LYS A 1 272 ? -2.182 12.001 -26.493 1.00 94.94 272 LYS A CA 1
ATOM 2104 C C . LYS A 1 272 ? -0.850 12.400 -25.859 1.00 94.94 272 LYS A C 1
ATOM 2106 O O . LYS A 1 272 ? 0.139 12.605 -26.557 1.00 94.94 272 LYS A O 1
ATOM 2111 N N . LYS A 1 273 ? -0.806 12.561 -24.535 1.00 95.00 273 LYS A N 1
ATOM 2112 C CA . LYS A 1 273 ? 0.430 12.907 -23.814 1.00 95.00 273 LYS A CA 1
ATOM 2113 C C . LYS A 1 273 ? 1.372 11.705 -23.724 1.00 95.00 273 LYS A C 1
ATOM 2115 O O . LYS A 1 273 ? 2.581 11.881 -23.842 1.00 95.00 273 LYS A O 1
ATOM 2120 N N . GLN A 1 274 ? 0.828 10.497 -23.590 1.00 93.94 274 GLN A N 1
ATOM 2121 C CA . GLN A 1 274 ? 1.594 9.257 -23.630 1.00 93.94 274 GLN A CA 1
ATOM 2122 C C . GLN A 1 274 ? 2.125 8.966 -25.041 1.00 93.94 274 GLN A C 1
ATOM 2124 O O . GLN A 1 274 ? 3.284 8.591 -25.151 1.00 93.94 274 GLN A O 1
ATOM 2129 N N . SER A 1 275 ? 1.358 9.195 -26.116 1.00 92.00 275 SER A N 1
ATOM 2130 C CA . SER A 1 275 ? 1.830 8.960 -27.492 1.00 92.00 275 SER A CA 1
ATOM 2131 C C . SER A 1 275 ? 2.933 9.923 -27.918 1.00 92.00 275 SER A C 1
ATOM 2133 O O . SER A 1 275 ? 3.847 9.505 -28.616 1.00 92.00 275 SER A O 1
ATOM 2135 N N . LYS A 1 276 ? 2.917 11.174 -27.437 1.00 91.44 276 LYS A N 1
ATOM 2136 C CA . LYS A 1 276 ? 4.036 12.119 -27.612 1.00 91.44 276 LYS A CA 1
ATOM 2137 C C . LYS A 1 276 ? 5.317 11.705 -26.879 1.00 91.44 276 LYS A C 1
ATOM 2139 O O . LYS A 1 276 ? 6.389 12.149 -27.263 1.00 91.44 276 LYS A O 1
ATOM 2144 N N . ARG A 1 277 ? 5.212 10.910 -25.808 1.00 90.12 277 ARG A N 1
ATOM 2145 C CA . ARG A 1 277 ? 6.355 10.462 -24.993 1.00 90.12 277 ARG A CA 1
ATOM 2146 C C . ARG A 1 277 ? 6.892 9.102 -25.433 1.00 90.12 277 ARG A C 1
ATOM 2148 O O . ARG A 1 277 ? 8.093 8.893 -25.444 1.00 90.12 277 ARG A O 1
ATOM 2155 N N . ASP A 1 278 ? 5.993 8.173 -25.729 1.00 91.56 278 ASP A N 1
ATOM 2156 C CA . ASP A 1 278 ? 6.292 6.819 -26.183 1.00 91.56 278 ASP A CA 1
ATOM 2157 C C . ASP A 1 278 ? 5.156 6.344 -27.114 1.00 91.56 278 ASP A C 1
ATOM 2159 O O . ASP A 1 278 ? 4.154 5.782 -26.644 1.00 91.56 278 ASP A O 1
ATOM 2163 N N . PRO A 1 279 ? 5.289 6.566 -28.438 1.00 90.19 279 PRO A N 1
ATOM 2164 C CA . PRO A 1 279 ? 4.268 6.194 -29.414 1.00 90.19 279 PRO A CA 1
ATOM 2165 C C . PRO A 1 279 ? 3.923 4.701 -29.368 1.00 90.19 279 PRO A C 1
ATOM 2167 O O . PRO A 1 279 ? 2.749 4.328 -29.394 1.00 90.19 279 PRO A O 1
ATOM 2170 N N . ARG A 1 280 ? 4.938 3.831 -29.243 1.00 89.44 280 ARG A N 1
ATOM 2171 C CA . ARG A 1 280 ? 4.750 2.370 -29.255 1.00 89.44 280 ARG A CA 1
ATOM 2172 C C . ARG A 1 280 ? 4.010 1.891 -28.006 1.00 89.44 280 ARG A C 1
ATOM 2174 O O . ARG A 1 280 ? 3.094 1.078 -28.116 1.00 89.44 280 ARG A O 1
ATOM 2181 N N . MET A 1 281 ? 4.347 2.429 -26.832 1.00 92.06 281 MET A N 1
ATOM 2182 C CA . MET A 1 281 ? 3.643 2.121 -25.584 1.00 92.06 281 MET A CA 1
ATOM 2183 C C . MET A 1 281 ? 2.195 2.623 -25.613 1.00 92.06 281 MET A C 1
ATOM 2185 O O . MET A 1 281 ? 1.296 1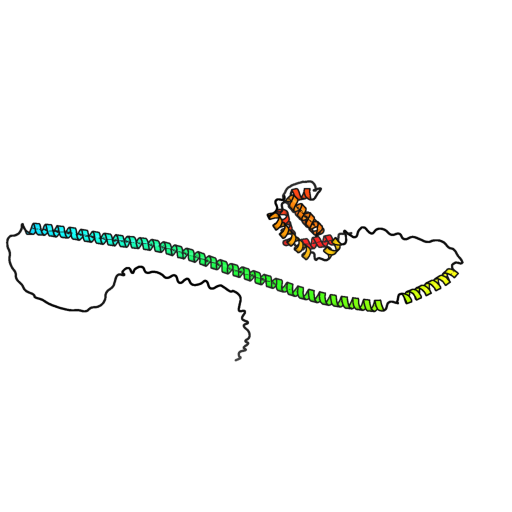.909 -25.172 1.00 92.06 281 MET A O 1
ATOM 2189 N N . ALA A 1 282 ? 1.941 3.814 -26.168 1.00 93.06 282 ALA A N 1
ATOM 2190 C CA . ALA A 1 282 ? 0.584 4.339 -26.308 1.00 93.06 282 ALA A CA 1
ATOM 2191 C C . ALA A 1 282 ? -0.291 3.446 -27.206 1.00 93.06 282 ALA A C 1
ATOM 2193 O O . ALA A 1 282 ? -1.385 3.062 -26.793 1.00 93.06 282 ALA A O 1
ATOM 2194 N N . VAL A 1 283 ? 0.217 3.036 -28.376 1.00 92.06 283 VAL A N 1
ATOM 2195 C CA . VAL A 1 283 ? -0.470 2.091 -29.279 1.00 92.06 283 VAL A CA 1
ATOM 2196 C C . VAL A 1 283 ? -0.712 0.741 -28.597 1.00 92.06 283 VAL A C 1
ATOM 2198 O O . VAL A 1 283 ? -1.775 0.141 -28.758 1.00 92.06 283 VAL A O 1
ATOM 2201 N N . TYR A 1 284 ? 0.244 0.253 -27.806 1.00 93.00 284 TYR A N 1
ATOM 2202 C CA . TYR A 1 284 ? 0.102 -1.006 -27.077 1.00 93.00 284 TYR A CA 1
ATOM 2203 C C . TYR A 1 284 ? -0.991 -0.937 -25.993 1.00 93.00 284 TYR A C 1
ATOM 2205 O O . TYR A 1 284 ? -1.856 -1.816 -25.935 1.00 93.00 284 TYR A O 1
ATOM 2213 N N . ILE A 1 285 ? -1.028 0.146 -25.205 1.00 93.69 285 ILE A N 1
ATOM 2214 C CA . ILE A 1 285 ? -2.089 0.411 -24.217 1.00 93.69 285 ILE A CA 1
ATOM 2215 C C . ILE A 1 285 ? -3.453 0.560 -24.907 1.00 93.69 285 ILE A C 1
ATOM 2217 O O . ILE A 1 285 ? -4.424 -0.046 -24.458 1.00 93.69 285 ILE A O 1
ATOM 2221 N N . GLN A 1 286 ? -3.533 1.291 -26.024 1.00 92.69 286 GLN A N 1
ATOM 2222 C CA . GLN A 1 286 ? -4.757 1.429 -26.826 1.00 92.69 286 GLN A CA 1
ATOM 2223 C C . GLN A 1 286 ? -5.269 0.072 -27.328 1.00 92.69 286 GLN A C 1
ATOM 2225 O O . GLN A 1 286 ? -6.439 -0.252 -27.128 1.00 92.69 286 GLN A O 1
ATOM 2230 N N . LYS A 1 287 ? -4.399 -0.768 -27.909 1.00 91.56 287 LYS A N 1
ATOM 2231 C CA . LYS A 1 287 ? -4.756 -2.128 -28.356 1.00 91.56 287 LYS A CA 1
ATOM 2232 C C . LYS A 1 287 ? -5.254 -2.998 -27.195 1.00 91.56 287 LYS A C 1
ATOM 2234 O O . LYS A 1 287 ? -6.207 -3.759 -27.370 1.00 91.56 287 LYS A O 1
ATOM 2239 N N . ALA A 1 288 ? -4.649 -2.892 -26.012 1.00 92.25 288 ALA A N 1
ATOM 2240 C CA . ALA A 1 288 ? -5.089 -3.626 -24.826 1.00 92.25 288 ALA A CA 1
ATOM 2241 C C . ALA A 1 288 ? -6.445 -3.132 -24.284 1.00 92.25 288 ALA A C 1
ATOM 2243 O O . ALA A 1 288 ? -7.321 -3.952 -23.997 1.00 92.25 288 ALA A O 1
ATOM 2244 N N . LEU A 1 289 ? -6.647 -1.812 -24.218 1.00 92.06 289 LEU A N 1
ATOM 2245 C CA . LEU A 1 289 ? -7.918 -1.186 -23.847 1.00 92.06 289 LEU A CA 1
ATOM 2246 C C . LEU A 1 289 ? -9.039 -1.624 -24.788 1.00 92.06 289 LEU A C 1
ATOM 2248 O O . LEU A 1 289 ? -10.065 -2.126 -24.338 1.00 92.06 289 LEU A O 1
ATOM 2252 N N . HIS A 1 290 ? -8.806 -1.537 -26.098 1.00 89.25 290 HIS A N 1
ATOM 2253 C CA . HIS A 1 290 ? -9.766 -1.940 -27.123 1.00 89.25 290 HIS A CA 1
ATOM 2254 C C . HIS A 1 290 ? -10.211 -3.405 -26.935 1.00 89.25 290 HIS A C 1
ATOM 2256 O O . HIS A 1 290 ? -11.404 -3.711 -26.979 1.00 89.25 290 HIS A O 1
ATOM 2262 N N . ARG A 1 291 ? -9.274 -4.321 -26.636 1.00 89.50 291 ARG A N 1
ATOM 2263 C CA . ARG A 1 291 ? -9.591 -5.729 -26.315 1.00 89.50 291 ARG A CA 1
ATOM 2264 C C . ARG A 1 291 ? -10.433 -5.870 -25.042 1.00 89.50 291 ARG A C 1
ATOM 2266 O O . ARG A 1 291 ? -11.341 -6.700 -25.025 1.00 89.50 291 ARG A O 1
ATOM 2273 N N . ARG A 1 292 ? -10.151 -5.094 -23.987 1.00 88.62 292 ARG A N 1
ATOM 2274 C CA . ARG A 1 292 ? -10.932 -5.089 -22.734 1.00 88.62 292 ARG A CA 1
ATOM 2275 C C . ARG A 1 292 ? -12.367 -4.615 -22.975 1.00 88.62 292 ARG A C 1
ATOM 2277 O O . ARG A 1 292 ? -13.297 -5.289 -22.543 1.00 88.62 292 ARG A O 1
ATOM 2284 N N . ILE A 1 293 ? -12.541 -3.513 -23.702 1.00 87.00 293 ILE A N 1
ATOM 2285 C CA . ILE A 1 293 ? -13.849 -2.904 -23.984 1.00 87.00 293 ILE A CA 1
ATOM 2286 C C . ILE A 1 293 ? -14.706 -3.842 -24.844 1.00 87.00 293 ILE A C 1
ATOM 2288 O O . ILE A 1 293 ? -15.839 -4.137 -24.470 1.00 87.00 293 ILE A O 1
ATOM 2292 N N . ARG A 1 294 ? -14.145 -4.426 -25.920 1.00 85.31 294 ARG A N 1
ATOM 2293 C CA . ARG A 1 294 ? -14.849 -5.438 -26.738 1.00 85.31 294 ARG A CA 1
ATOM 2294 C C . ARG A 1 294 ? -15.329 -6.635 -25.906 1.00 85.31 294 ARG A C 1
ATOM 2296 O O . ARG A 1 294 ? -16.444 -7.105 -26.101 1.00 85.31 294 ARG A O 1
ATOM 2303 N N . ARG A 1 295 ? -14.525 -7.106 -24.942 1.00 83.75 295 ARG A N 1
ATOM 2304 C CA . ARG A 1 295 ? -14.903 -8.206 -24.028 1.00 83.75 295 ARG A CA 1
ATOM 2305 C C . ARG A 1 295 ? -16.000 -7.835 -23.026 1.00 83.75 295 ARG A C 1
ATOM 2307 O O . ARG A 1 295 ? -16.629 -8.737 -22.487 1.00 83.75 295 ARG A O 1
ATOM 2314 N N . ARG A 1 296 ? -16.244 -6.543 -22.779 1.00 79.62 296 ARG A N 1
ATOM 2315 C CA . ARG A 1 296 ? -17.285 -6.049 -21.861 1.00 79.62 296 ARG A CA 1
ATOM 2316 C C . ARG A 1 296 ? -18.700 -6.108 -22.464 1.00 79.62 296 ARG A C 1
ATOM 2318 O O . ARG A 1 296 ? -19.660 -5.786 -21.776 1.00 79.62 296 ARG A O 1
ATOM 2325 N N . GLY A 1 297 ? -18.843 -6.540 -23.720 1.00 62.66 297 GLY A N 1
ATOM 2326 C CA . GLY A 1 297 ? -20.142 -6.864 -24.321 1.00 62.66 297 GLY A CA 1
ATOM 2327 C C . GLY A 1 297 ? -20.840 -5.719 -25.059 1.00 62.66 297 GLY A C 1
ATOM 2328 O O . GLY A 1 297 ? -21.972 -5.900 -25.499 1.00 62.66 297 GLY A O 1
ATOM 2329 N N . ARG A 1 298 ? -20.186 -4.564 -25.265 1.00 58.19 298 ARG A N 1
ATOM 2330 C CA . ARG A 1 298 ? -20.700 -3.538 -26.191 1.00 58.19 298 ARG A CA 1
ATOM 2331 C C . ARG A 1 298 ? -20.396 -3.968 -27.630 1.00 58.19 298 ARG A C 1
ATOM 2333 O O . ARG A 1 298 ? -19.362 -3.628 -28.199 1.00 58.19 298 ARG A O 1
ATOM 2340 N N . ALA A 1 299 ? -21.261 -4.823 -28.167 1.00 51.22 299 ALA A N 1
ATOM 2341 C CA . ALA A 1 299 ? -21.104 -5.388 -29.497 1.00 51.22 299 ALA A CA 1
ATOM 2342 C C . ALA A 1 299 ? -21.244 -4.311 -30.586 1.00 51.22 299 ALA A C 1
ATOM 2344 O O . ALA A 1 299 ? -22.204 -3.547 -30.599 1.00 51.22 299 ALA A O 1
ATOM 2345 N N . SER A 1 300 ? -20.310 -4.323 -31.538 1.00 53.12 300 SER A N 1
ATOM 2346 C CA . SER A 1 300 ? -20.440 -3.678 -32.849 1.00 53.12 300 SER A CA 1
ATOM 2347 C C . SER A 1 300 ? -20.642 -2.153 -32.879 1.00 53.12 300 SER A C 1
ATOM 2349 O O . SER A 1 300 ? -21.372 -1.649 -33.733 1.00 53.12 300 SER A O 1
ATOM 2351 N N . THR A 1 301 ? -19.927 -1.387 -32.045 1.00 58.59 301 THR A N 1
ATOM 2352 C CA . THR A 1 301 ? -19.554 -0.032 -32.486 1.00 58.59 301 THR A CA 1
ATOM 2353 C C . THR A 1 301 ? -18.581 -0.149 -33.673 1.00 58.59 301 THR A C 1
ATOM 2355 O O . THR A 1 301 ? -17.692 -1.010 -33.639 1.00 58.59 301 THR A O 1
ATOM 2358 N N . PRO A 1 302 ? -18.751 0.646 -34.750 1.00 65.56 302 PRO A N 1
ATOM 2359 C CA . PRO A 1 302 ? -17.818 0.646 -35.875 1.00 65.56 302 PRO A CA 1
ATOM 2360 C C . PRO A 1 302 ? -16.414 1.047 -35.409 1.00 65.56 302 PRO A C 1
ATOM 2362 O O . PRO A 1 302 ? -16.254 1.656 -34.350 1.00 65.56 302 PRO A O 1
ATOM 2365 N N . GLU A 1 303 ? -15.390 0.700 -36.192 1.00 72.75 303 GLU A N 1
ATOM 2366 C CA . GLU A 1 303 ? -14.010 1.061 -35.858 1.00 72.75 303 GLU A CA 1
ATOM 2367 C C . GLU A 1 303 ? -13.897 2.587 -35.664 1.00 72.75 303 GLU A C 1
ATOM 2369 O O . GLU A 1 303 ? -14.255 3.338 -36.578 1.00 72.75 303 GLU A O 1
ATOM 2374 N N . PRO A 1 304 ? -13.479 3.057 -34.470 1.00 75.19 304 PRO A N 1
ATOM 2375 C CA . PRO A 1 304 ? -13.568 4.466 -34.116 1.00 75.19 304 PRO A CA 1
ATOM 2376 C C . PRO A 1 304 ? -12.640 5.287 -35.005 1.00 75.19 304 PRO A C 1
ATOM 2378 O O . PRO A 1 304 ? -11.441 5.020 -35.092 1.00 75.19 304 PRO A O 1
ATOM 2381 N N . ARG A 1 305 ? -13.198 6.313 -35.648 1.00 76.69 305 ARG A N 1
ATOM 2382 C CA . ARG A 1 305 ? -12.499 7.146 -36.636 1.00 76.69 305 ARG A CA 1
ATOM 2383 C C . ARG A 1 305 ? -11.557 8.160 -35.989 1.00 76.69 305 ARG A C 1
ATOM 2385 O O . ARG A 1 305 ? -10.723 8.745 -36.674 1.00 76.69 305 ARG A O 1
ATOM 2392 N N . SER A 1 306 ? -11.682 8.379 -34.680 1.00 85.50 306 SER A N 1
ATOM 2393 C CA . SER A 1 306 ? -10.800 9.241 -33.894 1.00 85.50 306 SER A CA 1
ATOM 2394 C C . SER A 1 306 ? -10.540 8.687 -32.492 1.00 85.50 306 SER A C 1
ATOM 2396 O O . SER A 1 306 ? -11.274 7.840 -31.973 1.00 85.50 306 SER A O 1
ATOM 2398 N N . LEU A 1 307 ? -9.492 9.203 -31.847 1.00 85.00 307 LEU A N 1
ATOM 2399 C CA . LEU A 1 307 ? -9.165 8.873 -30.459 1.00 85.00 307 LEU A CA 1
ATOM 2400 C C . LEU A 1 307 ? -10.268 9.337 -29.494 1.00 85.00 307 LEU A C 1
ATOM 2402 O O . LEU A 1 307 ? -10.544 8.672 -28.504 1.00 85.00 307 LEU A O 1
ATOM 2406 N N . GLU A 1 308 ? -10.914 10.461 -29.791 1.00 85.69 308 GLU A N 1
ATOM 2407 C CA . GLU A 1 308 ? -12.030 11.020 -29.028 1.00 85.69 308 GLU A CA 1
ATOM 2408 C C . GLU A 1 308 ? -13.283 10.143 -29.118 1.00 85.69 308 GLU A C 1
ATOM 2410 O O . GLU A 1 308 ? -14.006 10.001 -28.134 1.00 85.69 308 GLU A O 1
ATOM 2415 N N . GLU A 1 309 ? -13.538 9.540 -30.283 1.00 85.00 309 GLU A N 1
ATOM 2416 C CA . GLU A 1 309 ? -14.622 8.576 -30.463 1.00 85.00 309 GLU A CA 1
ATOM 2417 C C . GLU A 1 309 ? -14.329 7.268 -29.720 1.00 85.00 309 GLU A C 1
ATOM 2419 O O . GLU A 1 309 ? -15.196 6.778 -29.000 1.00 85.00 309 GLU A O 1
ATOM 2424 N N . PHE A 1 310 ? -13.092 6.761 -29.801 1.00 87.19 310 PHE A N 1
ATOM 2425 C CA . PHE A 1 310 ? -12.654 5.598 -29.024 1.00 87.19 310 PHE A CA 1
ATOM 2426 C C . PHE A 1 310 ? -12.801 5.820 -27.513 1.00 87.19 310 PHE A C 1
ATOM 2428 O O . PHE A 1 310 ? -13.351 4.970 -26.818 1.00 87.19 310 PHE A O 1
ATOM 2435 N N . CYS A 1 311 ? -12.325 6.958 -26.999 1.00 90.75 311 CYS A N 1
ATOM 2436 C CA . CYS A 1 311 ? -12.318 7.233 -25.565 1.00 90.75 311 CYS A CA 1
ATOM 2437 C C . CYS A 1 311 ? -13.705 7.527 -24.975 1.00 90.75 311 CYS A C 1
ATOM 2439 O O . CYS A 1 311 ? -13.842 7.454 -23.759 1.00 90.75 311 CYS A O 1
ATOM 2441 N N . ARG A 1 312 ? -14.733 7.822 -25.786 1.00 88.00 312 ARG A N 1
ATOM 2442 C CA . ARG A 1 312 ? -16.104 8.100 -25.306 1.00 88.00 312 ARG A CA 1
ATOM 2443 C C . ARG A 1 312 ? -16.675 6.978 -24.429 1.00 88.00 312 ARG A C 1
ATOM 2445 O O . ARG A 1 312 ? -17.438 7.252 -23.510 1.00 88.00 312 ARG A O 1
ATOM 2452 N N . ASP A 1 313 ? -16.277 5.739 -24.705 1.00 85.25 313 ASP A N 1
ATOM 2453 C CA . ASP A 1 313 ? -16.745 4.538 -24.008 1.00 85.25 313 ASP A CA 1
ATOM 2454 C C . ASP A 1 313 ? -15.735 4.014 -22.962 1.00 85.25 313 ASP A C 1
ATOM 2456 O O . ASP A 1 313 ? -15.874 2.892 -22.469 1.00 85.25 313 ASP A O 1
ATOM 2460 N N . VAL A 1 314 ? -14.697 4.796 -22.634 1.00 91.25 314 VAL A N 1
ATOM 2461 C CA . VAL A 1 314 ? -13.593 4.392 -21.748 1.00 91.25 314 VAL A CA 1
ATOM 2462 C C . VAL A 1 314 ? -13.659 5.154 -20.432 1.00 91.25 314 VAL A C 1
ATOM 2464 O O . VAL A 1 314 ? -13.442 6.363 -20.415 1.00 91.25 314 VAL A O 1
ATOM 2467 N N . SER A 1 315 ? -13.877 4.441 -19.322 1.00 93.88 315 SER A N 1
ATOM 2468 C CA . SER A 1 315 ? -13.667 5.019 -17.988 1.00 93.88 315 SER A CA 1
ATOM 2469 C C . SER A 1 315 ? -12.197 4.941 -17.573 1.00 93.88 315 SER A C 1
ATOM 2471 O O . SER A 1 315 ? -11.429 4.085 -18.036 1.00 93.88 315 SER A O 1
ATOM 2473 N N . TRP A 1 316 ? -11.790 5.810 -16.656 1.00 95.69 316 TRP A N 1
ATOM 2474 C CA . TRP A 1 316 ? -10.429 5.838 -16.134 1.00 95.69 316 TRP A CA 1
ATOM 2475 C C . TRP A 1 316 ? -10.078 4.568 -15.330 1.00 95.69 316 TRP A C 1
ATOM 2477 O O . TRP A 1 316 ? -8.913 4.146 -15.296 1.00 95.69 316 TRP A O 1
ATOM 2487 N N . GLU A 1 317 ? -11.065 3.862 -14.761 1.00 94.75 317 GLU A N 1
ATOM 2488 C CA . GLU A 1 317 ? -10.856 2.519 -14.197 1.00 94.75 317 GLU A CA 1
ATOM 2489 C C . GLU A 1 317 ? -10.413 1.510 -15.261 1.00 94.75 317 GLU A C 1
ATOM 2491 O O . GLU A 1 317 ? -9.578 0.651 -14.978 1.00 94.75 317 GLU A O 1
ATOM 2496 N N . ASP A 1 318 ? -10.936 1.587 -16.487 1.00 94.06 318 ASP A N 1
ATOM 2497 C CA . ASP A 1 318 ? -10.526 0.668 -17.551 1.00 94.06 318 ASP A CA 1
ATOM 2498 C C . ASP A 1 318 ? -9.090 0.961 -18.020 1.00 94.06 318 ASP A C 1
ATOM 2500 O O . ASP A 1 318 ? -8.343 0.013 -18.291 1.00 94.06 318 ASP A O 1
ATOM 2504 N N . VAL A 1 319 ? -8.644 2.226 -17.999 1.00 95.38 319 VAL A N 1
ATOM 2505 C CA . VAL A 1 319 ? -7.230 2.616 -18.208 1.00 95.38 319 VAL A CA 1
ATOM 2506 C C . VAL A 1 319 ? -6.335 2.055 -17.112 1.00 95.38 319 VAL A C 1
ATOM 2508 O O . VAL A 1 319 ? -5.395 1.312 -17.405 1.00 95.38 319 VAL A O 1
ATOM 2511 N N . THR A 1 320 ? -6.639 2.355 -15.850 1.00 96.38 320 THR A N 1
ATOM 2512 C CA . THR A 1 320 ? -5.812 1.934 -14.709 1.00 96.38 320 THR A CA 1
ATOM 2513 C C . THR A 1 320 ? -5.730 0.413 -14.584 1.00 96.38 320 THR A C 1
ATOM 2515 O O . THR A 1 320 ? -4.627 -0.123 -14.479 1.00 96.38 320 THR A O 1
ATOM 2518 N N . ARG A 1 321 ? -6.852 -0.310 -14.712 1.00 94.75 321 ARG A N 1
ATOM 2519 C CA . ARG A 1 321 ? -6.876 -1.785 -14.699 1.00 94.75 321 ARG A CA 1
ATOM 2520 C C . ARG A 1 321 ? -6.173 -2.408 -15.905 1.00 94.75 321 ARG A C 1
ATOM 2522 O O . ARG A 1 321 ? -5.635 -3.507 -15.784 1.00 94.75 321 ARG A O 1
ATOM 2529 N N . THR A 1 322 ? -6.197 -1.765 -17.076 1.00 95.62 322 THR A N 1
ATOM 2530 C CA . THR A 1 322 ? -5.452 -2.254 -18.251 1.00 95.62 322 THR A CA 1
ATOM 2531 C C . THR A 1 322 ? -3.957 -2.066 -18.059 1.00 95.62 322 THR A C 1
ATOM 2533 O O . THR A 1 322 ? -3.202 -3.005 -18.290 1.00 95.62 322 THR A O 1
ATOM 2536 N N . VAL A 1 323 ? -3.528 -0.899 -17.575 1.00 95.25 323 VAL A N 1
ATOM 2537 C CA . VAL A 1 323 ? -2.128 -0.649 -17.215 1.00 95.25 323 VAL A CA 1
ATOM 2538 C C . VAL A 1 323 ? -1.659 -1.623 -16.131 1.00 95.25 323 VAL A C 1
ATOM 2540 O O . VAL A 1 323 ? -0.562 -2.155 -16.241 1.00 95.25 323 VAL A O 1
ATOM 2543 N N . GLU A 1 324 ? -2.483 -1.937 -15.132 1.00 95.25 324 GLU A N 1
ATOM 2544 C CA . GLU A 1 324 ? -2.134 -2.929 -14.113 1.00 95.25 324 GLU A CA 1
ATOM 2545 C C . GLU A 1 324 ? -1.989 -4.350 -14.695 1.00 95.25 324 GLU A C 1
ATOM 2547 O O . GLU A 1 324 ? -0.944 -4.980 -14.538 1.00 95.25 324 GLU A O 1
ATOM 2552 N N . ASP A 1 325 ? -2.997 -4.858 -15.412 1.00 92.94 325 ASP A N 1
ATOM 2553 C CA . ASP A 1 325 ? -2.964 -6.211 -15.994 1.00 92.94 325 ASP A CA 1
ATOM 2554 C C . ASP A 1 325 ? -1.813 -6.381 -16.999 1.00 92.94 325 ASP A C 1
ATOM 2556 O O . ASP A 1 325 ? -1.156 -7.417 -17.030 1.00 92.94 325 ASP A O 1
ATOM 2560 N N . VAL A 1 326 ? -1.529 -5.354 -17.799 1.00 93.81 326 VAL A N 1
ATOM 2561 C CA . VAL A 1 326 ? -0.586 -5.449 -18.918 1.00 93.81 326 VAL A CA 1
ATOM 2562 C C . VAL A 1 326 ? 0.831 -5.009 -18.533 1.00 93.81 326 VAL A C 1
ATOM 2564 O O . VAL A 1 326 ? 1.790 -5.715 -18.845 1.00 93.81 326 VAL A O 1
ATOM 2567 N N . LEU A 1 327 ? 0.989 -3.881 -17.833 1.00 92.19 327 LEU A N 1
ATOM 2568 C CA . LEU A 1 327 ? 2.304 -3.325 -17.483 1.00 92.19 327 LEU A CA 1
ATOM 2569 C C . LEU A 1 327 ? 2.820 -3.759 -16.104 1.00 92.19 327 LEU A C 1
ATOM 2571 O O . LEU A 1 327 ? 4.010 -3.597 -15.861 1.00 92.19 327 LEU A O 1
ATOM 2575 N N . VAL A 1 328 ? 1.975 -4.294 -15.211 1.00 92.06 328 VAL A N 1
ATOM 2576 C CA . VAL A 1 328 ? 2.405 -4.759 -13.872 1.00 92.06 328 VAL A CA 1
ATOM 2577 C C . VAL A 1 328 ? 2.312 -6.278 -13.741 1.00 92.06 328 VAL A C 1
ATOM 2579 O O . VAL A 1 328 ? 3.272 -6.907 -13.311 1.00 92.06 328 VAL A O 1
ATOM 2582 N N . ARG A 1 329 ? 1.192 -6.897 -14.134 1.00 91.44 329 ARG A N 1
ATOM 2583 C CA . ARG A 1 329 ? 0.994 -8.353 -13.979 1.00 91.44 329 ARG A CA 1
ATOM 2584 C C . ARG A 1 329 ? 1.578 -9.182 -15.128 1.00 91.44 329 ARG A C 1
ATOM 2586 O O . ARG A 1 329 ? 1.858 -10.361 -14.943 1.00 91.44 329 ARG A O 1
ATOM 2593 N N . ARG A 1 330 ? 1.762 -8.589 -16.315 1.00 91.81 330 ARG A N 1
ATOM 2594 C CA . ARG A 1 330 ? 2.237 -9.269 -17.539 1.00 91.81 330 ARG A CA 1
ATOM 2595 C C . ARG A 1 330 ? 3.467 -8.597 -18.161 1.00 91.81 330 ARG A C 1
ATOM 2597 O O . ARG A 1 330 ? 3.575 -8.536 -19.387 1.00 91.81 330 ARG A O 1
ATOM 2604 N N . VAL A 1 331 ? 4.394 -8.116 -17.325 1.00 89.75 331 VAL A N 1
ATOM 2605 C CA . VAL A 1 331 ? 5.631 -7.425 -17.750 1.00 89.75 331 VAL A CA 1
ATOM 2606 C C . VAL A 1 331 ? 6.337 -8.181 -18.880 1.00 89.75 331 VAL A C 1
ATOM 2608 O O . VAL A 1 331 ? 6.534 -7.611 -19.947 1.00 89.75 331 VAL A O 1
ATOM 2611 N N . GLU A 1 332 ? 6.599 -9.479 -18.714 1.00 86.75 332 GLU A N 1
ATOM 2612 C CA . GLU A 1 332 ? 7.308 -10.300 -19.709 1.00 86.75 332 GLU A CA 1
ATOM 2613 C C . GLU A 1 332 ? 6.612 -10.380 -21.075 1.00 86.75 332 GLU A C 1
ATOM 2615 O O . GLU A 1 332 ? 7.248 -10.287 -22.127 1.00 86.75 332 GLU A O 1
ATOM 2620 N N . ALA A 1 333 ? 5.283 -10.518 -21.085 1.00 86.31 333 ALA A N 1
ATOM 2621 C CA . ALA A 1 333 ? 4.512 -10.549 -22.327 1.00 86.31 333 ALA A CA 1
ATOM 2622 C C . ALA A 1 333 ? 4.518 -9.177 -23.021 1.00 86.31 333 ALA A C 1
ATOM 2624 O O . ALA A 1 333 ? 4.569 -9.104 -24.252 1.00 86.31 333 ALA A O 1
ATOM 2625 N N . THR A 1 334 ? 4.515 -8.099 -22.237 1.00 87.75 334 THR A N 1
ATOM 2626 C CA . THR A 1 334 ? 4.648 -6.720 -22.714 1.00 87.75 334 THR A CA 1
ATOM 2627 C C . THR A 1 334 ? 6.035 -6.452 -23.286 1.00 87.75 334 THR A C 1
ATOM 2629 O O . THR A 1 334 ? 6.130 -5.961 -24.410 1.00 87.75 334 THR A O 1
ATOM 2632 N N . VAL A 1 335 ? 7.106 -6.825 -22.576 1.00 88.94 335 VAL A N 1
ATOM 2633 C CA . VAL A 1 335 ? 8.491 -6.700 -23.054 1.00 88.94 335 VAL A CA 1
ATOM 2634 C C . VAL A 1 335 ? 8.649 -7.439 -24.380 1.00 88.94 335 VAL A C 1
ATOM 2636 O O . VAL A 1 335 ? 9.084 -6.841 -25.360 1.00 88.94 335 VAL A O 1
ATOM 2639 N N . ARG A 1 336 ? 8.194 -8.696 -24.461 1.00 87.44 336 ARG A N 1
ATOM 2640 C CA . ARG A 1 336 ? 8.257 -9.499 -25.691 1.00 87.44 336 ARG A CA 1
ATOM 2641 C C . ARG A 1 336 ? 7.481 -8.866 -26.851 1.00 87.44 336 ARG A C 1
ATOM 2643 O O . ARG A 1 336 ? 8.019 -8.779 -27.951 1.00 87.44 336 ARG A O 1
ATOM 2650 N N . SER A 1 337 ? 6.268 -8.369 -26.594 1.00 86.62 337 SER A N 1
ATOM 2651 C CA . SER A 1 337 ? 5.429 -7.704 -27.607 1.00 86.62 337 SER A CA 1
ATOM 2652 C C . SER A 1 337 ? 6.072 -6.414 -28.135 1.00 86.62 337 SER A C 1
ATOM 2654 O O . SER A 1 337 ? 6.084 -6.168 -29.340 1.00 86.62 337 SER A O 1
ATOM 2656 N N . LEU A 1 338 ? 6.630 -5.591 -27.241 1.00 85.62 338 LEU A N 1
ATOM 2657 C CA . LEU A 1 338 ? 7.285 -4.332 -27.602 1.00 85.62 338 LEU A CA 1
ATOM 2658 C C . LEU A 1 338 ? 8.614 -4.574 -28.337 1.00 85.62 338 LEU A C 1
ATOM 2660 O O . LEU A 1 338 ? 8.888 -3.877 -29.315 1.00 85.62 338 LEU A O 1
ATOM 2664 N N . SER A 1 339 ? 9.384 -5.596 -27.945 1.00 83.94 339 SER A N 1
ATOM 2665 C CA . SER A 1 339 ? 10.589 -6.044 -28.659 1.00 83.94 339 SER A CA 1
ATOM 2666 C C . SER A 1 339 ? 10.281 -6.545 -30.071 1.00 83.94 339 SER A C 1
ATOM 2668 O O . SER A 1 339 ? 10.977 -6.170 -31.011 1.00 83.94 339 SER A O 1
ATOM 2670 N N . GLN A 1 340 ? 9.228 -7.354 -30.244 1.00 79.81 340 GLN A N 1
ATOM 2671 C CA . GLN A 1 340 ? 8.804 -7.849 -31.561 1.00 79.81 340 GLN A CA 1
ATOM 2672 C C . GLN A 1 340 ? 8.366 -6.694 -32.471 1.00 79.81 340 GLN A C 1
ATOM 2674 O O . GLN A 1 340 ? 8.907 -6.550 -33.563 1.00 79.81 340 GLN A O 1
ATOM 2679 N N . SER A 1 341 ? 7.540 -5.770 -31.965 1.00 68.62 341 SER A N 1
ATOM 2680 C CA . SER A 1 341 ? 7.150 -4.554 -32.703 1.00 68.62 341 SER A CA 1
ATOM 2681 C C . SER A 1 341 ? 8.310 -3.595 -33.028 1.00 68.62 341 SER A C 1
ATOM 2683 O O . SER A 1 341 ? 8.120 -2.620 -33.748 1.00 68.62 341 SER A O 1
ATOM 2685 N N . SER A 1 342 ? 9.513 -3.837 -32.490 1.00 63.31 342 SER A N 1
ATOM 2686 C CA . SER A 1 342 ? 10.727 -3.096 -32.847 1.00 63.31 342 SER A CA 1
ATOM 2687 C C . SER A 1 342 ? 11.488 -3.682 -34.037 1.00 63.31 342 SER A C 1
ATOM 2689 O O . SER A 1 342 ? 12.425 -3.037 -34.495 1.00 63.31 342 SER A O 1
ATOM 2691 N N . ARG A 1 343 ? 11.133 -4.889 -34.498 1.00 56.88 343 ARG A N 1
ATOM 2692 C CA . ARG A 1 343 ? 11.758 -5.576 -35.642 1.00 56.88 343 ARG A CA 1
ATOM 2693 C C . ARG A 1 343 ? 10.909 -5.528 -36.919 1.00 56.88 343 ARG A C 1
ATOM 2695 O O . ARG A 1 343 ? 11.377 -5.964 -37.958 1.00 56.88 343 ARG A O 1
ATOM 2702 N N . GLU A 1 344 ? 9.680 -5.017 -36.833 1.00 48.91 344 GLU A N 1
ATOM 2703 C CA . GLU A 1 344 ? 8.688 -4.976 -37.925 1.00 48.91 344 GLU A CA 1
ATOM 2704 C C . GLU A 1 344 ? 8.527 -3.569 -38.542 1.00 48.91 344 GLU A C 1
ATOM 2706 O O . GLU A 1 344 ? 7.483 -3.249 -39.107 1.00 48.91 344 GLU A O 1
ATOM 2711 N N . LEU A 1 345 ? 9.538 -2.704 -38.410 1.00 40.19 345 LEU A N 1
ATOM 2712 C CA . LEU A 1 345 ? 9.614 -1.444 -39.155 1.00 40.19 345 LEU A CA 1
ATOM 2713 C C . LEU A 1 345 ? 10.531 -1.650 -40.374 1.00 40.19 345 LEU A C 1
ATOM 2715 O O . LEU A 1 345 ? 11.666 -2.078 -40.155 1.00 40.19 345 LEU A O 1
ATOM 2719 N N . PRO A 1 346 ? 10.049 -1.395 -41.606 1.00 39.72 346 PRO A N 1
ATOM 2720 C CA . PRO A 1 346 ? 10.886 -1.363 -42.805 1.00 39.72 346 PRO A CA 1
ATOM 2721 C C . PRO A 1 346 ? 11.788 -0.119 -42.844 1.00 39.72 346 PRO A C 1
ATOM 2723 O O . PRO A 1 346 ? 11.408 0.906 -42.227 1.00 39.72 346 PRO A O 1
#

Radius of gyration: 54.31 Å; chains: 1; bounding box: 106×57×185 Å

Organism: NCBI:txid1380566

Foldseek 3Di:
DDDDDDDDDDDDDDDDDDDDDPDDDDPDDDDDDDDDDDDDDDDDDDDDDDDDDDDDDDDDDDDDVPVVVVVVVVVVVVVVVVVVVVVVVVVVVVVVVVVVVVVVVVVVVVVVVVVVVVVVVVVVVVVVVVVVVVVVVVVVVVVVVVVVVVVVVVVVVVVVVVVVVVVVVVVVVVVVVVVVPPPPVRVVVVVVVVVVVVCVVVVVVVVDDDDDDDDDDDDDDDPVPVVVLVVVLVPDQVLRVLVVLLVLLVVLVVVVVVDPDDQLVSVLVSLVVSCSNPVLVSVVLLVLLVVVLVVVPPPDDDDQPDSSSSSVSPGSVSSNVSSCVPSPVPVVVNSVVSVVVVVPDD

Secondary structure (DSSP, 8-state):
----------------------------PPPP-PPPPPP-------------------------HHHHHHHHHHHHHHHHHHHHHHHHHHHHHHHHHHHHHHHHHHHHHHHHHHHHHHHHHHHHHHHHHHHHHHHHHHHHHHHHHHHHHHHHHHHHHHHHHHHHHHHHHHHHHHHHHHTTSPPHHHHHHHHHHHHHHHHHHHHHHTTS---------------HHHHHHHHHTTTS-HHHHHHHHHHHHHHHHHHHHH--S-HHHHHHHHHHHHHHH-HHHHHHHHHHHHHHHHHTT-TTPPPPSSHHHHHTT--HHHHHHHHIIIIIS-HHHHHHHHHHTTT---